Protein AF-A0A820XMK8-F1 (afdb_monomer_lite)

Radius of gyration: 24.65 Å; chains: 1; bounding box: 50×54×70 Å

Organism: NCBI:txid392032

Structure (mmCIF, N/CA/C/O backbone):
data_AF-A0A820XMK8-F1
#
_entry.id   AF-A0A820XMK8-F1
#
loop_
_atom_site.group_PDB
_atom_site.id
_atom_site.type_symbol
_atom_site.label_atom_id
_atom_site.label_alt_id
_atom_site.label_comp_id
_atom_site.label_asym_id
_atom_site.label_entity_id
_atom_site.label_seq_id
_atom_site.pdbx_PDB_ins_code
_atom_site.Cartn_x
_atom_site.Cartn_y
_atom_site.Cartn_z
_atom_site.occupancy
_atom_site.B_iso_or_equiv
_atom_site.auth_seq_id
_atom_site.auth_comp_id
_atom_site.auth_asym_id
_atom_site.auth_atom_id
_atom_site.pdbx_PDB_model_num
ATOM 1 N N . MET A 1 1 ? -7.851 -35.995 -7.551 1.00 32.19 1 MET A N 1
ATOM 2 C CA . MET A 1 1 ? -8.983 -35.056 -7.653 1.00 32.19 1 MET A CA 1
ATOM 3 C C . MET A 1 1 ? -8.743 -34.258 -8.910 1.00 32.19 1 MET A C 1
ATOM 5 O O . MET A 1 1 ? -7.851 -33.418 -8.913 1.00 32.19 1 MET A O 1
ATOM 9 N N . ASP A 1 2 ? -9.439 -34.629 -9.980 1.00 29.19 2 ASP A N 1
ATOM 10 C CA . ASP A 1 2 ? -9.443 -33.885 -11.235 1.00 29.19 2 ASP A CA 1
ATOM 11 C C . ASP A 1 2 ? -10.157 -32.553 -11.017 1.00 29.19 2 ASP A C 1
ATOM 13 O O . ASP A 1 2 ? -11.330 -32.524 -10.652 1.00 29.19 2 ASP A O 1
ATOM 17 N N . PHE A 1 3 ? -9.435 -31.456 -11.223 1.00 31.64 3 PHE A N 1
ATOM 18 C CA . PHE A 1 3 ? -10.006 -30.123 -11.370 1.00 31.64 3 PHE A CA 1
ATOM 19 C C . PHE A 1 3 ? -9.937 -29.757 -12.853 1.00 31.64 3 PHE A C 1
ATOM 21 O O . PHE A 1 3 ? -9.027 -29.058 -13.285 1.00 31.64 3 PHE A O 1
ATOM 28 N N . SER A 1 4 ? -10.874 -30.285 -13.638 1.00 43.16 4 SER A N 1
ATOM 29 C CA . SER A 1 4 ? -11.136 -29.853 -15.013 1.00 43.16 4 SER A CA 1
ATOM 30 C C . SER A 1 4 ? -12.603 -29.451 -15.136 1.00 43.16 4 SER A C 1
ATOM 32 O O . SER A 1 4 ? -13.413 -30.153 -15.721 1.00 43.16 4 SER A O 1
ATOM 34 N N . ASN A 1 5 ? -12.938 -28.300 -14.556 1.00 36.00 5 ASN A N 1
ATOM 35 C CA . ASN A 1 5 ? -14.073 -27.514 -15.027 1.00 36.00 5 ASN A CA 1
ATOM 36 C C . ASN A 1 5 ? -13.488 -26.251 -15.666 1.00 36.00 5 ASN A C 1
ATOM 38 O O . ASN A 1 5 ? -13.385 -25.203 -15.030 1.00 36.00 5 ASN A O 1
ATOM 42 N N . ASP A 1 6 ? -13.015 -26.403 -16.904 1.00 41.50 6 ASP A N 1
ATOM 43 C CA . ASP A 1 6 ? -12.838 -25.285 -17.826 1.00 41.50 6 ASP A CA 1
ATOM 44 C C . ASP A 1 6 ? -14.250 -24.827 -18.225 1.00 41.50 6 ASP A C 1
ATOM 46 O O . ASP A 1 6 ? -14.864 -25.395 -19.124 1.00 41.50 6 ASP A O 1
ATOM 50 N N . ASP A 1 7 ? -14.796 -23.843 -17.508 1.00 43.28 7 ASP A N 1
ATOM 51 C CA . ASP A 1 7 ? -15.990 -23.126 -17.963 1.00 43.28 7 ASP A CA 1
ATOM 52 C C . ASP A 1 7 ? -15.624 -22.392 -19.261 1.00 43.28 7 ASP A C 1
ATOM 54 O O . ASP A 1 7 ? -14.876 -21.407 -19.255 1.00 43.28 7 ASP A O 1
ATOM 58 N N . GLU A 1 8 ? -16.112 -22.919 -20.378 1.00 49.00 8 GLU A N 1
ATOM 59 C CA . GLU A 1 8 ? -15.944 -22.363 -21.713 1.00 49.00 8 GLU A CA 1
ATOM 60 C C . GLU A 1 8 ? -16.669 -21.008 -21.794 1.00 49.00 8 GLU A C 1
ATOM 62 O O . GLU A 1 8 ? -17.819 -20.868 -21.379 1.00 49.00 8 GLU A O 1
ATOM 67 N N . PHE A 1 9 ? -15.973 -19.977 -22.272 1.00 49.50 9 PHE A N 1
ATOM 68 C CA . PHE A 1 9 ? -16.521 -18.629 -22.410 1.00 49.50 9 PHE A CA 1
ATOM 69 C C . PHE A 1 9 ? -17.597 -18.608 -23.503 1.00 49.50 9 PHE A C 1
ATOM 71 O O . PHE A 1 9 ? -17.269 -18.686 -24.690 1.00 49.50 9 PHE A O 1
ATOM 78 N N . ASP A 1 10 ? -18.872 -18.496 -23.118 1.00 57.72 10 ASP A N 1
ATOM 79 C CA . ASP A 1 10 ? -19.967 -18.416 -24.082 1.00 57.72 10 ASP A CA 1
ATOM 80 C C . ASP A 1 10 ? -20.146 -16.975 -24.587 1.00 57.72 10 ASP A C 1
ATOM 82 O O . ASP A 1 10 ? -20.756 -16.112 -23.953 1.00 57.72 10 ASP A O 1
ATOM 86 N N . LEU A 1 11 ? -19.634 -16.723 -25.795 1.00 53.12 11 LEU A N 1
ATOM 87 C CA . LEU A 1 11 ? -19.830 -15.483 -26.555 1.00 53.12 11 LEU A CA 1
ATOM 88 C C . LEU A 1 11 ? -21.316 -15.135 -26.767 1.00 53.12 11 LEU A C 1
ATOM 90 O O . LEU A 1 11 ? -21.632 -14.029 -27.223 1.00 53.12 11 LEU A O 1
ATOM 94 N N . ASN A 1 12 ? -22.248 -16.049 -26.477 1.00 57.16 12 ASN A N 1
ATOM 95 C CA . ASN A 1 12 ? -23.677 -15.809 -26.596 1.00 57.16 12 ASN A CA 1
ATOM 96 C C . ASN A 1 12 ? -24.233 -14.814 -25.570 1.00 57.16 12 ASN A C 1
ATOM 98 O O . ASN A 1 12 ? -25.161 -14.089 -25.939 1.00 57.16 12 ASN A O 1
ATOM 102 N N . ASP A 1 13 ? -23.605 -14.668 -24.401 1.00 55.56 13 ASP A N 1
ATOM 103 C CA . ASP A 1 13 ? -24.114 -13.850 -23.286 1.00 55.56 13 ASP A CA 1
ATOM 104 C C . ASP A 1 13 ? -23.853 -12.338 -23.415 1.00 55.56 13 ASP A C 1
ATOM 106 O O . ASP A 1 13 ? -24.415 -11.524 -22.680 1.00 55.56 13 ASP A O 1
ATOM 110 N N . LEU A 1 14 ? -23.030 -11.922 -24.378 1.00 58.06 14 LEU A N 1
ATOM 111 C CA . LEU A 1 14 ? -22.737 -10.508 -24.625 1.00 58.06 14 LEU A CA 1
ATOM 112 C C . LEU A 1 14 ? -23.866 -9.824 -25.415 1.00 58.06 14 LEU A C 1
ATOM 114 O O . LEU A 1 14 ? -24.516 -10.438 -26.263 1.00 58.06 14 LEU A O 1
ATOM 118 N N . ASN A 1 15 ? -24.086 -8.520 -25.216 1.00 70.62 15 ASN A N 1
ATOM 119 C CA . ASN A 1 15 ? -25.004 -7.788 -26.094 1.00 70.62 15 ASN A CA 1
ATOM 120 C C . ASN A 1 15 ? -24.393 -7.647 -27.506 1.00 70.62 15 ASN A C 1
ATOM 122 O O . ASN A 1 15 ? -23.175 -7.626 -27.681 1.00 70.62 15 ASN A O 1
ATOM 126 N N . PHE A 1 16 ? -25.241 -7.526 -28.530 1.00 54.66 16 PHE A N 1
ATOM 127 C CA . PHE A 1 16 ? -24.821 -7.488 -29.938 1.00 54.66 16 PHE A CA 1
ATOM 128 C C . PHE A 1 16 ? -23.770 -6.404 -30.255 1.00 54.66 16 PHE A C 1
ATOM 130 O O . PHE A 1 16 ? -22.867 -6.623 -31.062 1.00 54.66 16 PHE A O 1
ATOM 137 N N . LYS A 1 17 ? -23.865 -5.241 -29.603 1.00 54.78 17 LYS A N 1
ATOM 138 C CA . LYS A 1 17 ? -22.955 -4.109 -29.809 1.00 54.78 17 LYS A CA 1
ATOM 139 C C . LYS A 1 17 ? -21.566 -4.389 -29.232 1.00 54.78 17 LYS A C 1
ATOM 141 O O . LYS A 1 17 ? -20.573 -3.995 -29.838 1.00 54.78 17 LYS A O 1
ATOM 146 N N . ASP A 1 18 ? -21.497 -5.090 -28.107 1.00 60.22 18 ASP A N 1
ATOM 147 C CA . ASP A 1 18 ? -20.235 -5.484 -27.481 1.00 60.22 18 ASP A CA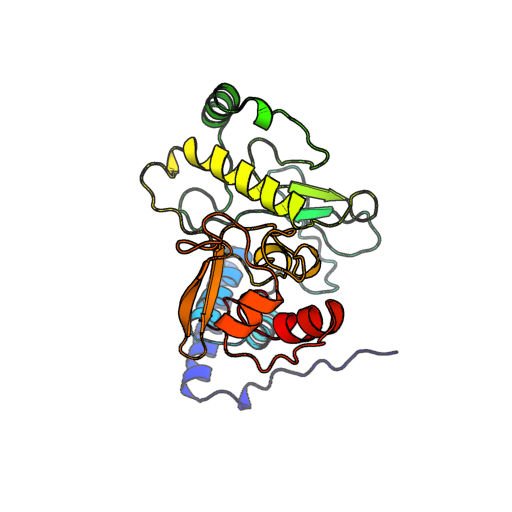 1
ATOM 148 C C . ASP A 1 18 ? -19.589 -6.658 -28.225 1.00 60.22 18 ASP A C 1
ATOM 150 O O . ASP A 1 18 ? -18.374 -6.663 -28.396 1.00 60.22 18 ASP A O 1
ATOM 154 N N . LYS A 1 19 ? -20.385 -7.575 -28.801 1.00 58.22 19 LYS A N 1
ATOM 155 C CA . LYS A 1 19 ? -19.872 -8.624 -29.704 1.00 58.22 19 LYS A CA 1
ATOM 156 C C . LYS A 1 19 ? -19.183 -8.052 -30.940 1.00 58.22 19 LYS A C 1
ATOM 158 O O . LYS A 1 19 ? -18.099 -8.514 -31.278 1.00 58.22 19 LYS A O 1
ATOM 163 N N . MET A 1 20 ? -19.775 -7.045 -31.594 1.00 54.66 20 MET A N 1
ATOM 164 C CA . MET A 1 20 ? -19.134 -6.402 -32.751 1.00 54.66 20 MET A CA 1
ATOM 165 C C . MET A 1 20 ? -17.812 -5.737 -32.366 1.00 54.66 20 MET A C 1
ATOM 167 O O . MET A 1 20 ? -16.811 -5.959 -33.029 1.00 54.66 20 MET A O 1
ATOM 171 N N . LYS A 1 21 ? -17.772 -5.007 -31.245 1.00 65.31 21 LYS A N 1
ATOM 172 C CA . LYS A 1 21 ? -16.535 -4.366 -30.775 1.00 65.31 21 LYS A CA 1
ATOM 173 C C . LYS A 1 21 ? -15.450 -5.369 -30.390 1.00 65.31 21 LYS A C 1
ATOM 175 O O . LYS A 1 21 ? -14.282 -5.133 -30.669 1.00 65.31 21 LYS A O 1
ATOM 180 N N . ILE A 1 22 ? -15.820 -6.472 -29.742 1.00 62.84 22 ILE A N 1
ATOM 181 C CA . ILE A 1 22 ? -14.886 -7.539 -29.362 1.00 62.84 22 ILE A CA 1
ATOM 182 C C . ILE A 1 22 ? -14.349 -8.250 -30.611 1.00 62.84 22 ILE A C 1
ATOM 184 O O . ILE A 1 22 ? -13.158 -8.547 -30.661 1.00 62.84 22 ILE A O 1
ATOM 188 N N . SER A 1 23 ? -15.188 -8.452 -31.634 1.00 66.62 23 SER A N 1
ATOM 189 C CA . SER A 1 23 ? -14.759 -8.957 -32.945 1.00 66.62 23 SER A CA 1
ATOM 190 C C . SER A 1 23 ? -13.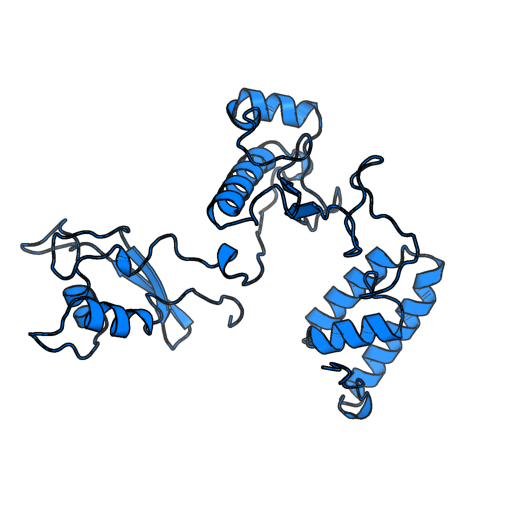788 -7.995 -33.629 1.00 66.62 23 SER A C 1
ATOM 192 O O . SER A 1 23 ? -12.722 -8.420 -34.051 1.00 66.62 23 SER A O 1
ATOM 194 N N . ASP A 1 24 ? -14.096 -6.696 -33.662 1.00 70.62 24 ASP A N 1
ATOM 195 C CA . ASP A 1 24 ? -13.213 -5.687 -34.257 1.00 70.62 24 ASP A CA 1
ATOM 196 C C . ASP A 1 24 ? -11.859 -5.630 -33.522 1.00 70.62 24 ASP A C 1
ATOM 198 O O . ASP A 1 24 ? -10.805 -5.534 -34.147 1.00 70.62 24 ASP A O 1
ATOM 202 N N . ILE A 1 25 ? -11.864 -5.741 -32.187 1.00 67.19 25 ILE A N 1
ATOM 203 C CA . ILE A 1 25 ? -10.646 -5.813 -31.365 1.00 67.19 25 ILE A CA 1
ATOM 204 C C . ILE A 1 25 ? -9.851 -7.094 -31.664 1.00 67.19 25 ILE A C 1
ATOM 206 O O . ILE A 1 25 ? -8.624 -7.032 -31.738 1.00 67.19 25 ILE A O 1
ATOM 210 N N . ALA A 1 26 ? -10.516 -8.236 -31.853 1.00 66.75 26 ALA A N 1
ATOM 211 C CA . ALA A 1 26 ? -9.880 -9.499 -32.228 1.00 66.75 26 ALA A CA 1
ATOM 212 C C . ALA A 1 26 ? -9.261 -9.450 -33.634 1.00 66.75 26 ALA A C 1
ATOM 214 O O . ALA A 1 26 ? -8.131 -9.898 -33.830 1.00 66.75 26 ALA A O 1
ATOM 215 N N . ASP A 1 27 ? -9.953 -8.845 -34.596 1.00 69.81 27 ASP A N 1
ATOM 216 C CA . ASP A 1 27 ? -9.456 -8.686 -35.962 1.00 69.81 27 ASP A CA 1
ATOM 217 C C . ASP A 1 27 ? -8.260 -7.725 -36.004 1.00 69.81 27 ASP A C 1
ATOM 219 O O . ASP A 1 27 ? -7.237 -8.015 -36.630 1.00 69.81 27 ASP A O 1
ATOM 223 N N . ILE A 1 28 ? -8.334 -6.609 -35.268 1.00 66.50 28 ILE A N 1
ATOM 224 C CA . ILE A 1 28 ? -7.209 -5.680 -35.085 1.00 66.50 28 ILE A CA 1
ATOM 225 C C . ILE A 1 28 ? -6.042 -6.388 -34.394 1.00 66.50 28 ILE A C 1
ATOM 227 O O . ILE A 1 28 ? -4.887 -6.164 -34.766 1.00 66.50 28 ILE A O 1
ATOM 231 N N . TYR A 1 29 ? -6.318 -7.249 -33.413 1.00 69.19 29 TYR A N 1
ATOM 232 C CA . TYR A 1 29 ? -5.300 -8.037 -32.732 1.00 69.19 29 TYR A CA 1
ATOM 233 C C . TYR A 1 29 ? -4.555 -8.950 -33.704 1.00 69.19 29 TYR A C 1
ATOM 235 O O . TYR A 1 29 ? -3.333 -8.858 -33.812 1.00 69.19 29 TYR A O 1
ATOM 243 N N . GLU A 1 30 ? -5.271 -9.802 -34.437 1.00 70.75 30 GLU A N 1
ATOM 244 C CA . GLU A 1 30 ? -4.664 -10.749 -35.375 1.00 70.75 30 GLU A CA 1
ATOM 245 C C . GLU A 1 30 ? -3.923 -10.031 -36.509 1.00 70.75 30 GLU A C 1
ATOM 247 O O . GLU A 1 30 ? -2.816 -10.429 -36.878 1.00 70.75 30 GLU A O 1
ATOM 252 N N . LEU A 1 31 ? -4.455 -8.903 -36.989 1.00 71.50 31 LEU A N 1
ATOM 253 C CA . LEU A 1 31 ? -3.779 -8.071 -37.982 1.00 71.50 31 LEU A CA 1
ATOM 254 C C . LEU A 1 31 ? -2.475 -7.470 -37.435 1.00 71.50 31 LEU A C 1
ATOM 256 O O . LEU A 1 31 ? -1.445 -7.508 -38.107 1.00 71.50 31 LEU A O 1
ATOM 260 N N . CYS A 1 32 ? -2.485 -6.947 -36.206 1.00 65.31 32 CYS A N 1
ATOM 261 C CA . CYS A 1 32 ? -1.309 -6.333 -35.586 1.00 65.31 32 CYS A CA 1
ATOM 262 C C . CYS A 1 32 ? -0.283 -7.361 -35.088 1.00 65.31 32 CYS A C 1
ATOM 264 O O . CYS A 1 32 ? 0.897 -7.033 -34.967 1.00 65.31 32 CYS A O 1
ATOM 266 N N . LYS A 1 33 ? -0.685 -8.606 -34.819 1.00 69.44 33 LYS A N 1
ATOM 267 C CA . LYS A 1 33 ? 0.171 -9.672 -34.266 1.00 69.44 33 LYS A CA 1
ATOM 268 C C . LYS A 1 33 ? 1.390 -9.994 -35.135 1.00 69.44 33 LYS A C 1
ATOM 270 O O . LYS A 1 33 ? 2.416 -10.409 -34.600 1.00 69.44 33 LYS A O 1
ATOM 275 N N . GLY A 1 34 ? 1.293 -9.779 -36.451 1.00 68.25 34 GLY A N 1
ATOM 276 C CA . GLY A 1 34 ? 2.398 -9.951 -37.402 1.00 68.25 34 GLY A CA 1
ATOM 277 C C . GLY A 1 34 ? 3.390 -8.780 -37.472 1.00 68.25 34 GLY A C 1
ATOM 278 O O . GLY A 1 34 ? 4.505 -8.963 -37.957 1.00 68.25 34 GLY A O 1
ATOM 279 N N . TYR A 1 35 ? 3.013 -7.596 -36.980 1.00 66.88 35 TYR A N 1
ATOM 280 C CA . TYR A 1 35 ? 3.797 -6.355 -37.108 1.00 66.88 35 TYR A CA 1
ATOM 281 C C . TYR A 1 35 ? 4.222 -5.758 -35.761 1.00 66.88 35 TYR A C 1
ATOM 283 O O . TYR A 1 35 ? 5.176 -4.984 -35.689 1.00 66.88 35 TYR A O 1
ATOM 291 N N . CYS A 1 36 ? 3.526 -6.113 -34.685 1.00 59.22 36 CYS A N 1
ATOM 292 C CA . CYS A 1 36 ? 3.744 -5.602 -33.343 1.00 59.22 36 CYS A CA 1
ATOM 293 C C . CYS A 1 36 ? 4.168 -6.731 -32.407 1.00 59.22 36 CYS A C 1
ATOM 295 O O . CYS A 1 36 ? 3.785 -7.889 -32.566 1.00 59.22 36 CYS A O 1
ATOM 297 N N . ASN A 1 37 ? 4.934 -6.391 -31.369 1.00 66.19 37 ASN A N 1
ATOM 298 C CA . ASN A 1 37 ? 5.230 -7.356 -30.320 1.00 66.19 37 ASN A CA 1
ATOM 299 C C . ASN A 1 37 ? 3.919 -7.755 -29.628 1.00 66.19 37 ASN A C 1
ATOM 301 O O . ASN A 1 37 ? 3.253 -6.931 -28.994 1.00 66.19 37 ASN A O 1
ATOM 305 N N . THR A 1 38 ? 3.591 -9.041 -29.730 1.00 59.56 38 THR A N 1
ATOM 306 C CA . THR A 1 38 ? 2.369 -9.666 -29.218 1.00 59.56 38 THR A CA 1
ATOM 307 C C . THR A 1 38 ? 2.116 -9.331 -27.747 1.00 59.56 38 THR A C 1
ATOM 309 O O . THR A 1 38 ? 0.971 -9.228 -27.325 1.00 59.56 38 THR A O 1
ATOM 312 N N . ARG A 1 39 ? 3.171 -9.079 -26.963 1.00 53.12 39 ARG A N 1
ATOM 313 C CA . ARG A 1 39 ? 3.091 -8.686 -25.553 1.00 53.12 39 ARG A CA 1
ATOM 314 C C . ARG A 1 39 ? 2.533 -7.276 -25.348 1.00 53.12 39 ARG A C 1
ATOM 316 O O . ARG A 1 39 ? 1.637 -7.114 -24.528 1.00 53.12 39 ARG A O 1
ATOM 323 N N . TYR A 1 40 ? 3.023 -6.274 -26.083 1.00 57.34 40 TYR A N 1
ATOM 324 C CA . TYR A 1 40 ? 2.483 -4.907 -25.994 1.00 57.34 40 TYR A CA 1
ATOM 325 C C . TYR A 1 40 ? 1.039 -4.863 -26.471 1.00 57.34 40 TYR A C 1
ATOM 327 O O . TYR A 1 40 ? 0.202 -4.215 -25.854 1.00 57.34 40 TYR A O 1
ATOM 335 N N . LEU A 1 41 ? 0.747 -5.626 -27.520 1.00 63.72 41 LEU A N 1
ATOM 336 C CA . LEU A 1 41 ? -0.590 -5.722 -28.074 1.00 63.72 41 LEU A CA 1
ATOM 337 C C . LEU A 1 41 ? -1.572 -6.375 -27.085 1.00 63.72 41 LEU A C 1
ATOM 339 O O . LEU A 1 41 ? -2.696 -5.913 -26.937 1.00 63.72 41 LEU A O 1
ATOM 343 N N . SER A 1 42 ? -1.126 -7.384 -26.335 1.00 63.84 42 SER A N 1
ATOM 344 C CA . SER A 1 42 ? -1.962 -8.064 -25.337 1.00 63.84 42 SER A CA 1
ATOM 345 C C . SER A 1 42 ? -2.207 -7.216 -24.087 1.00 63.84 42 SER A C 1
ATOM 347 O O . SER A 1 42 ? -3.303 -7.249 -23.537 1.00 63.84 42 SER A O 1
ATOM 349 N N . VAL A 1 43 ? -1.227 -6.407 -23.664 1.00 60.41 43 VAL A N 1
ATOM 350 C CA . VAL A 1 43 ? -1.417 -5.415 -22.588 1.00 60.41 43 VAL A CA 1
ATOM 351 C C . VAL A 1 43 ? -2.357 -4.300 -23.039 1.00 60.41 43 VAL A C 1
ATOM 353 O O . VAL A 1 43 ? -3.245 -3.919 -22.285 1.00 60.41 43 VAL A O 1
ATOM 356 N N . LEU A 1 44 ? -2.204 -3.804 -24.270 1.00 62.84 44 LEU A N 1
ATOM 357 C CA . LEU A 1 44 ? -3.088 -2.782 -24.825 1.00 62.84 44 LEU A CA 1
ATOM 358 C C . LEU A 1 44 ? -4.538 -3.281 -24.863 1.00 62.84 44 LEU A C 1
ATOM 360 O O . LEU A 1 44 ? -5.426 -2.594 -24.378 1.00 62.84 44 LEU A O 1
ATOM 364 N N . ILE A 1 45 ? -4.761 -4.507 -25.340 1.00 69.12 45 ILE A N 1
ATOM 365 C CA . ILE A 1 45 ? -6.090 -5.128 -25.362 1.00 69.12 45 ILE A CA 1
ATOM 366 C C . ILE A 1 45 ? -6.635 -5.372 -23.966 1.00 69.12 45 ILE A C 1
ATOM 368 O O . ILE A 1 45 ? -7.810 -5.112 -23.734 1.00 69.12 45 ILE A O 1
ATOM 372 N N . TYR A 1 46 ? -5.803 -5.828 -23.030 1.00 66.75 46 TYR A N 1
ATOM 373 C CA . TYR A 1 46 ? -6.213 -5.949 -21.637 1.00 66.75 46 TYR A CA 1
ATOM 374 C C . TYR A 1 46 ? -6.717 -4.600 -21.108 1.00 66.75 46 TYR A C 1
ATOM 376 O O . TYR A 1 46 ? -7.831 -4.520 -20.603 1.00 66.75 46 TYR A O 1
ATOM 384 N N . LEU A 1 47 ? -5.949 -3.522 -21.292 1.00 56.94 47 LEU A N 1
ATOM 385 C CA . LEU A 1 47 ? -6.339 -2.178 -20.859 1.00 56.94 47 LEU A CA 1
ATOM 386 C C . LEU A 1 47 ? -7.619 -1.694 -21.557 1.00 56.94 47 LEU A C 1
ATOM 388 O O . LEU A 1 47 ? -8.501 -1.162 -20.892 1.00 56.94 47 LEU A O 1
ATOM 392 N N . THR A 1 48 ? -7.764 -1.933 -22.863 1.00 68.19 48 THR A N 1
ATOM 393 C CA . THR A 1 48 ? -8.971 -1.584 -23.626 1.00 68.19 48 THR A CA 1
ATOM 394 C C . THR A 1 48 ? -10.202 -2.348 -23.137 1.00 68.19 48 THR A C 1
ATOM 396 O O . THR A 1 48 ? -11.253 -1.752 -22.935 1.00 68.19 48 THR A O 1
ATOM 399 N N . LEU A 1 49 ? -10.098 -3.655 -22.898 1.00 68.06 49 LEU A N 1
ATOM 400 C CA . LEU A 1 49 ? -11.218 -4.459 -22.397 1.00 68.06 49 LEU A CA 1
ATOM 401 C C . LEU A 1 49 ? -11.599 -4.059 -20.964 1.00 68.06 49 LEU A C 1
ATOM 403 O O . LEU A 1 49 ? -12.783 -4.007 -20.629 1.00 68.06 49 LEU A O 1
ATOM 407 N N . ARG A 1 50 ? -10.616 -3.685 -20.137 1.00 73.69 50 ARG A N 1
ATOM 408 C CA . ARG A 1 50 ? -10.860 -3.129 -18.800 1.00 73.69 50 ARG A CA 1
ATOM 409 C C . ARG A 1 50 ? -11.554 -1.764 -18.842 1.00 73.69 50 ARG A C 1
ATOM 411 O O . ARG A 1 50 ? -12.441 -1.549 -18.022 1.00 73.69 50 ARG A O 1
ATOM 418 N N . ASP A 1 51 ? -11.220 -0.900 -19.802 1.00 66.00 51 ASP A N 1
ATOM 419 C CA . ASP A 1 51 ? -11.909 0.383 -20.045 1.00 66.00 51 ASP A CA 1
ATOM 420 C C . ASP A 1 51 ? -13.391 0.185 -20.425 1.00 66.00 51 ASP A C 1
ATOM 422 O O . ASP A 1 51 ? -14.265 0.949 -20.022 1.00 66.00 51 ASP A O 1
ATOM 426 N N . PHE A 1 52 ? -13.711 -0.926 -21.097 1.00 70.12 52 PHE A N 1
ATOM 427 C CA . PHE A 1 52 ? -15.090 -1.340 -21.379 1.00 70.12 52 PHE A CA 1
ATOM 428 C C . PHE A 1 52 ? -15.775 -2.106 -20.232 1.00 70.12 52 PHE A C 1
ATOM 430 O O . PHE A 1 52 ? -16.835 -2.694 -20.445 1.00 70.12 52 PHE A O 1
ATOM 437 N N . ASN A 1 53 ? -15.215 -2.103 -19.016 1.00 69.31 53 ASN A N 1
ATOM 438 C CA . ASN A 1 53 ? -15.727 -2.842 -17.853 1.00 69.31 53 ASN A CA 1
ATOM 439 C C . ASN A 1 53 ? -15.861 -4.364 -18.062 1.00 69.31 53 ASN A C 1
ATOM 441 O O . ASN A 1 53 ? -16.601 -5.029 -17.334 1.00 69.31 53 ASN A O 1
ATOM 445 N N . VAL A 1 54 ? -15.119 -4.947 -19.008 1.00 67.31 54 VAL A N 1
ATOM 446 C CA . VAL A 1 54 ? -15.063 -6.405 -19.178 1.00 67.31 54 VAL A CA 1
ATOM 447 C C . VAL A 1 54 ? -14.361 -7.009 -17.965 1.00 67.31 54 VAL A C 1
ATOM 449 O O . VAL A 1 54 ? -13.327 -6.507 -17.505 1.00 67.31 54 VAL A O 1
ATOM 452 N N . SER A 1 55 ? -14.924 -8.080 -17.399 1.00 63.81 55 SER A N 1
ATOM 453 C CA . SER A 1 55 ? -14.364 -8.703 -16.199 1.00 63.81 55 SER A CA 1
ATOM 454 C C . SER A 1 55 ? -12.946 -9.229 -16.466 1.00 63.81 55 SER A C 1
ATOM 456 O O . SER A 1 55 ? -12.588 -9.558 -17.600 1.00 63.81 55 SER A O 1
ATOM 458 N N . CYS A 1 56 ? -12.108 -9.317 -15.427 1.00 55.41 56 CYS A N 1
ATOM 459 C CA . CYS A 1 56 ? -10.756 -9.863 -15.586 1.00 55.41 56 CYS A CA 1
ATOM 460 C C . CYS A 1 56 ? -10.788 -11.306 -16.110 1.00 55.41 56 CYS A C 1
ATOM 462 O O . CYS A 1 56 ? -9.936 -11.675 -16.909 1.00 55.41 56 CYS A O 1
ATOM 464 N N . ARG A 1 57 ? -11.790 -12.096 -15.695 1.00 59.00 57 ARG A N 1
ATOM 465 C CA . ARG A 1 57 ? -11.990 -13.482 -16.139 1.00 59.00 57 ARG A CA 1
ATOM 466 C C . ARG A 1 57 ? -12.288 -13.553 -17.639 1.00 59.00 57 ARG A C 1
ATOM 468 O O . ARG A 1 57 ? -11.678 -14.351 -18.339 1.00 59.00 57 ARG A O 1
ATOM 475 N N . ASP A 1 58 ? -13.176 -12.694 -18.127 1.00 62.25 58 ASP A N 1
ATOM 476 C CA . ASP A 1 58 ? -13.578 -12.677 -19.540 1.00 62.25 58 ASP A CA 1
ATOM 477 C C . ASP A 1 58 ? -12.471 -12.109 -20.433 1.00 62.25 58 ASP A C 1
ATOM 479 O O . ASP A 1 58 ? -12.234 -12.589 -21.538 1.00 62.25 58 ASP A O 1
ATOM 483 N N . THR A 1 59 ? -11.730 -11.127 -19.915 1.00 62.81 59 THR A N 1
ATOM 484 C CA . THR A 1 59 ? -10.535 -10.582 -20.570 1.00 62.81 59 THR A CA 1
ATOM 485 C C . THR A 1 59 ? -9.450 -11.655 -20.712 1.00 62.81 59 THR A C 1
ATOM 487 O O . THR A 1 59 ? -8.843 -11.786 -21.774 1.00 62.81 59 THR A O 1
ATOM 490 N N . ASP A 1 60 ? -9.227 -12.454 -19.663 1.00 56.44 60 ASP A N 1
ATOM 491 C CA . ASP A 1 60 ? -8.289 -13.581 -19.675 1.00 56.44 60 ASP A CA 1
ATOM 492 C C . ASP A 1 60 ? -8.726 -14.650 -20.689 1.00 56.44 60 ASP A C 1
ATOM 494 O O . ASP A 1 60 ? -7.935 -15.062 -21.539 1.00 56.44 60 ASP A O 1
ATOM 498 N N . ALA A 1 61 ? -10.010 -15.022 -20.693 1.00 60.94 61 ALA A N 1
ATOM 499 C CA . ALA A 1 61 ? -10.571 -15.962 -21.661 1.00 60.94 61 ALA A CA 1
ATOM 500 C C . ALA A 1 61 ? -10.425 -15.476 -23.117 1.00 60.94 61 ALA A C 1
ATOM 502 O O . ALA A 1 61 ? -10.015 -16.251 -23.985 1.00 60.94 61 ALA A O 1
ATOM 503 N N . PHE A 1 62 ? -10.681 -14.189 -23.380 1.00 67.19 62 PHE A N 1
ATOM 504 C CA . PHE A 1 62 ? -10.506 -13.567 -24.695 1.00 67.19 62 PHE A CA 1
ATOM 505 C C . PHE A 1 62 ? -9.047 -13.597 -25.164 1.00 67.19 62 PHE A C 1
ATOM 507 O O . PHE A 1 62 ? -8.744 -14.001 -26.288 1.00 67.19 62 PHE A O 1
ATOM 514 N N . LEU A 1 63 ? -8.112 -13.209 -24.296 1.00 62.84 63 LEU A N 1
ATOM 515 C CA . LEU A 1 63 ? -6.688 -13.258 -24.616 1.00 62.84 63 LEU A CA 1
ATOM 516 C C . LEU A 1 63 ? -6.210 -14.710 -24.807 1.00 62.84 63 LEU A C 1
ATOM 518 O O . LEU A 1 63 ? -5.325 -14.961 -25.624 1.00 62.84 63 LEU A O 1
ATOM 522 N N . LYS A 1 64 ? -6.794 -15.686 -24.099 1.00 60.88 64 LYS A N 1
ATOM 523 C CA . LYS A 1 64 ? -6.476 -17.118 -24.243 1.00 60.88 64 LYS A CA 1
ATOM 524 C C . LYS A 1 64 ? -6.903 -17.659 -25.607 1.00 60.88 64 LYS A C 1
ATOM 526 O O . LYS A 1 64 ? -6.136 -18.406 -26.226 1.00 60.88 64 LYS A O 1
ATOM 531 N N . SER A 1 65 ? -8.099 -17.292 -26.071 1.00 63.16 65 SER A N 1
ATOM 532 C CA . SER A 1 65 ? -8.659 -17.762 -27.344 1.00 63.16 65 SER A CA 1
ATOM 533 C C . SER A 1 65 ? -7.943 -17.178 -28.565 1.00 63.16 65 SER A C 1
ATOM 535 O O . SER A 1 65 ? -7.827 -17.868 -29.572 1.00 63.16 65 SER A O 1
ATOM 537 N N . HIS A 1 66 ? -7.362 -15.981 -28.443 1.00 61.56 66 HIS A N 1
ATOM 538 C CA . HIS A 1 66 ? -6.612 -15.315 -29.520 1.00 61.56 66 HIS A CA 1
ATOM 539 C C . HIS A 1 66 ? -5.085 -15.462 -29.393 1.00 61.56 66 HIS A C 1
ATOM 541 O O . HIS A 1 66 ? -4.316 -14.880 -30.153 1.00 61.56 66 HIS A O 1
ATOM 547 N N . ASP A 1 67 ? -4.606 -16.271 -28.443 1.00 60.38 67 ASP A N 1
ATOM 548 C CA . ASP A 1 67 ? -3.171 -16.476 -28.195 1.00 60.38 67 ASP A CA 1
ATOM 549 C C . ASP A 1 67 ? -2.414 -15.181 -27.813 1.00 60.38 67 ASP A C 1
ATOM 551 O O . ASP A 1 67 ? -1.221 -15.023 -28.075 1.00 60.38 67 ASP A O 1
ATOM 555 N N . GLY A 1 68 ? -3.131 -14.254 -27.169 1.00 53.53 68 GLY A N 1
ATOM 556 C CA . GLY A 1 68 ? -2.602 -13.043 -26.538 1.00 53.53 68 GLY A CA 1
ATOM 557 C C . GLY A 1 68 ? -2.261 -13.194 -25.065 1.00 53.53 68 GLY A C 1
ATOM 558 O O . GLY A 1 68 ? -1.524 -12.381 -24.505 1.00 53.53 68 GLY A O 1
ATOM 559 N N . LEU A 1 69 ? -2.674 -14.282 -24.419 1.00 49.72 69 LEU A N 1
ATOM 560 C CA . LEU A 1 69 ? -2.077 -14.634 -23.139 1.00 49.72 69 LEU A CA 1
ATOM 561 C C . LEU A 1 69 ? -0.629 -15.067 -23.344 1.00 49.72 69 LEU A C 1
ATOM 563 O O . LEU A 1 69 ? -0.323 -16.202 -23.696 1.00 49.72 69 LEU A O 1
ATOM 567 N N . THR A 1 70 ? 0.284 -14.150 -23.038 1.00 49.22 70 THR A N 1
ATOM 568 C CA . THR A 1 70 ? 1.723 -14.442 -22.966 1.00 49.22 70 THR A CA 1
ATOM 569 C C . THR A 1 70 ? 2.106 -15.347 -21.786 1.00 49.22 70 THR A C 1
ATOM 571 O O . THR A 1 70 ? 3.269 -15.734 -21.661 1.00 49.22 70 THR A O 1
ATOM 574 N N . PHE A 1 71 ? 1.132 -15.721 -20.950 1.00 40.56 71 PHE A N 1
ATOM 575 C CA . PHE A 1 71 ? 1.260 -16.714 -19.896 1.00 40.56 71 PHE A CA 1
ATOM 576 C C . PHE A 1 71 ? 0.115 -17.727 -19.998 1.00 40.56 71 PHE A C 1
ATOM 578 O O . PHE A 1 71 ? -1.026 -17.434 -19.654 1.00 40.56 71 PHE A O 1
ATOM 585 N N . ARG A 1 72 ? 0.423 -18.944 -20.452 1.00 39.16 72 ARG A N 1
ATOM 586 C CA . ARG A 1 72 ? -0.466 -20.103 -20.335 1.00 39.16 72 ARG A CA 1
ATOM 587 C C . ARG A 1 72 ? 0.093 -20.999 -19.233 1.00 39.16 72 ARG A C 1
ATOM 589 O O . ARG A 1 72 ? 1.239 -21.442 -19.312 1.00 39.16 72 ARG A O 1
ATOM 596 N N . SER A 1 73 ? -0.712 -21.276 -18.209 1.00 34.00 73 SER A N 1
ATOM 597 C CA . SER A 1 73 ? -0.416 -22.318 -17.221 1.00 34.00 73 SER A CA 1
ATOM 598 C C . SER A 1 73 ? -0.173 -23.647 -17.951 1.00 34.00 73 SER A C 1
ATOM 600 O O . SER A 1 73 ? -1.119 -24.260 -18.437 1.00 34.00 73 SER A O 1
ATOM 602 N N . GLY A 1 74 ? 1.092 -24.063 -18.055 1.00 37.47 74 GLY A N 1
ATOM 603 C CA . GLY A 1 74 ? 1.504 -25.316 -18.699 1.00 37.47 74 GLY A CA 1
ATOM 604 C C . GLY A 1 74 ? 2.164 -25.186 -20.076 1.00 37.47 74 GLY A C 1
ATOM 605 O O . GLY A 1 74 ? 2.585 -26.203 -20.621 1.00 37.47 74 GLY A O 1
ATOM 606 N N . ASP A 1 75 ? 2.315 -23.983 -20.639 1.00 35.28 75 ASP A N 1
ATOM 607 C CA . ASP A 1 75 ? 3.010 -23.826 -21.921 1.00 35.28 75 ASP A CA 1
ATOM 608 C C . ASP A 1 75 ? 4.531 -23.738 -21.713 1.00 35.28 75 ASP A C 1
ATOM 610 O O . ASP A 1 75 ? 5.075 -22.763 -21.196 1.00 35.28 75 ASP A O 1
ATOM 614 N N . VAL A 1 76 ? 5.228 -24.814 -22.087 1.00 36.81 76 VAL A N 1
ATOM 615 C CA . VAL A 1 76 ? 6.688 -24.988 -21.951 1.00 36.81 76 VAL A CA 1
ATOM 616 C C . VAL A 1 76 ? 7.437 -24.398 -23.160 1.00 36.81 76 VAL A C 1
ATOM 618 O O . VAL A 1 76 ? 8.625 -24.654 -23.377 1.00 36.81 76 VAL A O 1
ATOM 621 N N . ARG A 1 77 ? 6.777 -23.588 -23.996 1.00 34.84 77 ARG A N 1
ATOM 622 C CA . ARG A 1 77 ? 7.421 -22.954 -25.151 1.00 34.84 77 ARG A CA 1
ATOM 623 C C . ARG A 1 77 ? 8.283 -21.771 -24.718 1.00 34.84 77 ARG A C 1
ATOM 625 O O . ARG A 1 77 ? 7.813 -20.646 -24.668 1.00 34.84 77 ARG A O 1
ATOM 632 N N . GLN A 1 78 ? 9.550 -22.075 -24.422 1.00 36.19 78 GLN A N 1
ATOM 633 C CA . GLN A 1 78 ? 10.821 -21.315 -24.491 1.00 36.19 78 GLN A CA 1
ATOM 634 C C . GLN A 1 78 ? 10.863 -19.768 -24.652 1.00 36.19 78 GLN A C 1
ATOM 636 O O . GLN A 1 78 ? 11.910 -19.235 -25.019 1.00 36.19 78 GLN A O 1
ATOM 641 N N . ARG A 1 79 ? 9.829 -18.984 -24.350 1.00 37.47 79 ARG A N 1
ATOM 642 C CA . ARG A 1 79 ? 9.909 -17.517 -24.350 1.00 37.47 79 ARG A CA 1
ATOM 643 C C . ARG A 1 79 ? 10.294 -17.046 -22.954 1.00 37.47 79 ARG A C 1
ATOM 645 O O . ARG A 1 79 ? 9.455 -16.781 -22.102 1.00 37.47 79 ARG A O 1
ATOM 652 N N . ARG A 1 80 ? 11.608 -17.006 -22.720 1.00 38.50 80 ARG A N 1
ATOM 653 C CA . ARG A 1 80 ? 12.234 -16.435 -21.521 1.00 38.50 80 ARG A CA 1
ATOM 654 C C . ARG A 1 80 ? 12.062 -14.915 -21.539 1.00 38.50 80 ARG A C 1
ATOM 656 O O . ARG A 1 80 ? 12.374 -14.263 -22.530 1.00 38.50 80 ARG A O 1
ATOM 663 N N . TRP A 1 81 ? 11.568 -14.362 -20.446 1.00 36.47 81 TRP A N 1
ATOM 664 C CA . TRP A 1 81 ? 11.391 -12.924 -20.251 1.00 36.47 81 TRP A CA 1
ATOM 665 C C . TRP A 1 81 ? 12.640 -12.358 -19.597 1.00 36.47 81 TRP A C 1
ATOM 667 O O . TRP A 1 81 ? 12.857 -12.662 -18.441 1.00 36.47 81 TRP A O 1
ATOM 677 N N . PHE A 1 82 ? 13.458 -11.555 -20.260 1.00 39.62 82 PHE A N 1
ATOM 678 C CA . PHE A 1 82 ? 14.686 -11.075 -19.624 1.00 39.62 82 PHE A CA 1
ATOM 679 C C . PHE A 1 82 ? 14.506 -9.690 -18.979 1.00 39.62 82 PHE A C 1
ATOM 681 O O . PHE A 1 82 ? 13.898 -8.802 -19.577 1.00 39.62 82 PHE A O 1
ATOM 688 N N . ILE A 1 83 ? 15.022 -9.508 -17.757 1.00 38.72 83 ILE A N 1
ATOM 689 C CA . ILE A 1 83 ? 15.330 -8.183 -17.192 1.00 38.72 83 ILE A CA 1
ATOM 690 C C . ILE A 1 83 ? 16.734 -7.819 -17.684 1.00 38.72 83 ILE A C 1
ATOM 692 O O . ILE A 1 83 ? 17.711 -8.452 -17.278 1.00 38.72 83 ILE A O 1
ATOM 696 N N . GLY A 1 84 ? 16.831 -6.857 -18.608 1.00 45.09 84 GLY A N 1
ATOM 697 C CA . GLY A 1 84 ? 18.055 -6.653 -19.397 1.00 45.09 84 GLY A CA 1
ATOM 698 C C . GLY A 1 84 ? 18.415 -7.899 -20.221 1.00 45.09 84 GLY A C 1
ATOM 699 O O . GLY A 1 84 ? 17.528 -8.659 -20.590 1.00 45.09 84 GLY A O 1
ATOM 700 N N . ASP A 1 85 ? 19.705 -8.140 -20.471 1.00 41.53 85 ASP A N 1
ATOM 701 C CA . ASP A 1 85 ? 20.197 -9.351 -21.161 1.00 41.53 85 ASP A CA 1
ATOM 702 C C . ASP A 1 85 ? 20.368 -10.573 -20.229 1.00 41.53 85 ASP A C 1
ATOM 704 O O . ASP A 1 85 ? 20.844 -11.623 -20.664 1.00 41.53 85 ASP A O 1
ATOM 708 N N . SER A 1 86 ? 20.046 -10.470 -18.931 1.00 42.06 86 SER A N 1
ATOM 709 C CA . SER A 1 86 ? 20.688 -11.335 -17.926 1.00 42.06 86 SER A CA 1
ATOM 710 C C . SER A 1 86 ? 19.791 -12.188 -17.020 1.00 42.06 86 SER A C 1
ATOM 712 O O . SER A 1 86 ? 20.315 -13.160 -16.476 1.00 42.06 86 SER A O 1
ATOM 714 N N . ALA A 1 87 ? 18.479 -11.951 -16.863 1.00 38.19 87 ALA A N 1
ATOM 715 C CA . ALA A 1 87 ? 17.672 -12.779 -15.942 1.00 38.19 87 ALA A CA 1
ATOM 716 C C . ALA A 1 87 ? 16.252 -13.123 -16.444 1.00 38.19 87 ALA A C 1
ATOM 718 O O . ALA A 1 87 ? 15.453 -12.202 -16.617 1.00 38.19 87 ALA A O 1
ATOM 719 N N . PRO A 1 88 ? 15.904 -14.418 -16.643 1.00 37.97 88 PRO A N 1
ATOM 720 C CA . PRO A 1 88 ? 14.571 -14.844 -17.067 1.00 37.97 88 PRO A CA 1
ATOM 721 C C . PRO A 1 88 ? 13.505 -14.736 -15.948 1.00 37.97 88 PRO A C 1
ATOM 723 O O . PRO A 1 88 ? 13.700 -15.261 -14.855 1.00 37.97 88 PRO A O 1
ATOM 726 N N . PHE A 1 89 ? 12.350 -14.132 -16.241 1.00 36.47 89 PHE A N 1
ATOM 727 C CA . PHE A 1 89 ? 11.119 -14.145 -15.440 1.00 36.47 89 PHE A CA 1
ATOM 728 C C . PHE A 1 89 ? 10.504 -15.551 -15.477 1.00 36.47 89 PHE A C 1
ATOM 730 O O . PHE A 1 89 ? 10.525 -16.228 -16.510 1.00 36.47 89 PHE A O 1
ATOM 737 N N . PHE A 1 90 ? 9.999 -16.016 -14.339 1.00 40.69 90 PHE A N 1
ATOM 738 C CA . PHE A 1 90 ? 9.771 -17.437 -14.092 1.00 40.69 90 PHE A CA 1
ATOM 739 C C . PHE A 1 90 ? 8.572 -18.077 -14.793 1.00 40.69 90 PHE A C 1
ATOM 741 O O . PHE A 1 90 ? 7.499 -17.492 -14.897 1.00 40.69 90 PHE A O 1
ATOM 748 N N . SER A 1 91 ? 8.746 -19.368 -15.117 1.00 32.75 91 SER A N 1
ATOM 749 C CA . SER A 1 91 ? 7.681 -20.370 -15.236 1.00 32.75 91 SER A CA 1
ATOM 750 C C . SER A 1 91 ? 7.687 -21.287 -14.006 1.00 32.75 91 SER A C 1
ATOM 752 O O . SER A 1 91 ? 8.748 -21.788 -13.623 1.00 32.75 91 SER A O 1
ATOM 754 N N . LYS A 1 92 ? 6.514 -21.587 -13.434 1.00 35.19 92 LYS A N 1
ATOM 755 C CA . LYS A 1 92 ? 6.343 -22.704 -12.490 1.00 35.19 92 LYS A CA 1
ATOM 756 C C . LYS A 1 92 ? 6.585 -24.029 -13.220 1.00 35.19 92 LYS A C 1
ATOM 758 O O . LYS A 1 92 ? 5.702 -24.549 -13.891 1.00 35.19 92 LYS A O 1
ATOM 763 N N . GLY A 1 93 ? 7.775 -24.587 -13.047 1.00 31.28 93 GLY A N 1
ATOM 764 C CA . GLY A 1 93 ? 8.095 -25.961 -13.413 1.00 31.28 93 GLY A CA 1
ATOM 765 C C . GLY A 1 93 ? 9.349 -26.391 -12.673 1.00 31.28 93 GLY A C 1
ATOM 766 O O . GLY A 1 93 ? 10.406 -25.892 -13.018 1.00 31.28 93 GLY A O 1
ATOM 767 N N . HIS A 1 94 ? 9.199 -27.235 -11.640 1.00 34.06 94 HIS A N 1
ATOM 768 C CA . HIS A 1 94 ? 10.205 -28.028 -10.889 1.00 34.06 94 HIS A CA 1
ATOM 769 C C . HIS A 1 94 ? 11.617 -27.436 -10.636 1.00 34.06 94 HIS A C 1
ATOM 771 O O . HIS A 1 94 ? 12.528 -28.142 -10.213 1.00 34.06 94 HIS A O 1
ATOM 777 N N . GLY A 1 95 ? 11.802 -26.135 -10.829 1.00 39.94 95 GLY A N 1
ATOM 778 C CA . GLY A 1 95 ? 13.050 -25.403 -10.727 1.00 39.94 95 GLY A CA 1
ATOM 779 C C . GLY A 1 95 ? 12.850 -24.151 -9.884 1.00 39.94 95 GLY A C 1
ATOM 780 O O . GLY A 1 95 ? 11.792 -23.518 -9.926 1.00 39.94 95 GLY A O 1
ATOM 781 N N . ARG A 1 96 ? 13.887 -23.853 -9.094 1.00 46.56 96 ARG A N 1
ATOM 782 C CA . ARG A 1 96 ? 14.049 -22.716 -8.170 1.00 46.56 96 ARG A CA 1
ATOM 783 C C . ARG A 1 96 ? 13.324 -21.478 -8.679 1.00 46.56 96 ARG A C 1
ATOM 785 O O . ARG A 1 96 ? 13.869 -20.801 -9.530 1.00 46.56 96 ARG A O 1
ATOM 792 N N . SER A 1 97 ? 12.110 -21.219 -8.207 1.00 52.44 97 SER A N 1
ATOM 793 C CA . SER A 1 97 ? 11.293 -20.121 -8.721 1.00 52.44 97 SER A CA 1
ATOM 794 C C . SER A 1 97 ? 11.756 -18.786 -8.125 1.00 52.44 97 SER A C 1
ATOM 796 O O . SER A 1 97 ? 12.030 -18.739 -6.934 1.00 52.44 97 SER A O 1
ATOM 798 N N . VAL A 1 98 ? 11.868 -17.711 -8.907 1.00 53.88 98 VAL A N 1
ATOM 799 C CA . VAL A 1 98 ? 12.117 -16.346 -8.396 1.00 53.88 98 VAL A CA 1
ATOM 800 C C . VAL A 1 98 ? 10.838 -15.538 -8.524 1.00 53.88 98 VAL A C 1
ATOM 802 O O . VAL A 1 98 ? 10.196 -15.517 -9.574 1.00 53.88 98 VAL A O 1
ATOM 805 N N . MET A 1 99 ? 10.473 -14.887 -7.432 1.00 60.59 99 MET A N 1
ATOM 806 C CA . MET A 1 99 ? 9.458 -13.856 -7.364 1.00 60.59 99 MET A CA 1
ATOM 807 C C . MET A 1 99 ? 10.141 -12.500 -7.542 1.00 60.59 99 MET A C 1
ATOM 809 O O . MET A 1 99 ? 11.164 -12.240 -6.912 1.00 60.59 99 MET A O 1
ATOM 813 N N . ALA A 1 100 ? 9.583 -11.647 -8.395 1.00 64.25 100 ALA A N 1
ATOM 814 C CA . ALA A 1 100 ? 10.001 -10.258 -8.517 1.00 64.25 100 ALA A CA 1
ATOM 815 C C . ALA A 1 100 ? 8.814 -9.349 -8.189 1.00 64.25 100 ALA A C 1
ATOM 817 O O . ALA A 1 100 ? 7.694 -9.645 -8.609 1.00 64.25 100 ALA A O 1
ATOM 818 N N . LEU A 1 101 ? 9.061 -8.275 -7.444 1.00 66.31 101 LEU A N 1
ATOM 819 C CA . LEU A 1 101 ? 8.105 -7.192 -7.234 1.00 66.31 101 LEU A CA 1
ATOM 820 C C . LEU A 1 101 ? 8.679 -5.942 -7.887 1.00 66.31 101 LEU A C 1
ATOM 822 O O . LEU A 1 101 ? 9.851 -5.621 -7.687 1.00 66.31 101 LEU A O 1
ATOM 826 N N . ASP A 1 102 ? 7.874 -5.299 -8.725 1.00 74.62 102 ASP A N 1
ATOM 827 C CA . ASP A 1 102 ? 8.323 -4.205 -9.574 1.00 74.62 102 ASP A CA 1
ATOM 828 C C . ASP A 1 102 ? 7.240 -3.137 -9.734 1.00 74.62 102 ASP A C 1
ATOM 830 O O . ASP A 1 102 ? 6.052 -3.409 -9.550 1.00 74.62 102 ASP A O 1
ATOM 834 N N . PHE A 1 103 ? 7.661 -1.932 -10.118 1.00 71.75 103 PHE A N 1
ATOM 835 C CA . PHE A 1 103 ? 6.783 -0.788 -10.342 1.00 71.75 103 PHE A CA 1
ATOM 836 C C . PHE A 1 103 ? 6.686 -0.486 -11.833 1.00 71.75 103 PHE A C 1
ATOM 838 O O . PHE A 1 103 ? 7.642 -0.011 -12.453 1.00 71.75 103 PHE A O 1
ATOM 845 N N . LEU A 1 104 ? 5.511 -0.755 -12.403 1.00 70.62 104 LEU A N 1
ATOM 846 C CA . LEU A 1 104 ? 5.217 -0.414 -13.788 1.00 70.62 104 LEU A CA 1
ATOM 847 C C . LEU A 1 104 ? 4.885 1.071 -13.908 1.00 70.62 104 LEU A C 1
ATOM 849 O O . LEU A 1 104 ? 4.103 1.607 -13.125 1.00 70.62 104 LEU A O 1
ATOM 853 N N . VAL A 1 105 ? 5.454 1.719 -14.921 1.00 70.75 105 VAL A N 1
ATOM 854 C CA . VAL A 1 105 ? 5.245 3.141 -15.192 1.00 70.75 105 VAL A CA 1
ATOM 855 C C . VAL A 1 105 ? 4.629 3.328 -16.563 1.00 70.75 105 VAL A C 1
ATOM 857 O O . VAL A 1 105 ? 5.140 2.844 -17.571 1.00 70.75 105 VAL A O 1
ATOM 860 N N . GLN A 1 106 ? 3.554 4.105 -16.617 1.00 71.12 106 GLN A N 1
ATOM 861 C CA . GLN A 1 106 ? 3.005 4.599 -17.870 1.00 71.12 106 GLN A CA 1
ATOM 862 C C . GLN A 1 106 ? 3.727 5.896 -18.268 1.00 71.12 106 GLN A C 1
ATOM 864 O O . GLN A 1 106 ? 3.206 6.991 -18.088 1.00 71.12 106 GLN A O 1
ATOM 869 N N . HIS A 1 107 ? 4.955 5.776 -18.783 1.00 73.44 107 HIS A N 1
ATOM 870 C CA . HIS A 1 107 ? 5.739 6.911 -19.279 1.00 73.44 107 HIS A CA 1
ATOM 871 C C . HIS A 1 107 ? 6.436 6.560 -20.606 1.00 73.44 107 HIS A C 1
ATOM 873 O O . HIS A 1 107 ? 6.888 5.423 -20.762 1.00 73.44 107 HIS A O 1
ATOM 879 N N . PRO A 1 108 ? 6.572 7.504 -21.563 1.00 72.38 108 PRO A N 1
ATOM 880 C CA . PRO A 1 108 ? 7.165 7.222 -22.875 1.00 72.38 108 PRO A CA 1
ATOM 881 C C . PRO A 1 108 ? 8.613 6.716 -22.850 1.00 72.38 108 PRO A C 1
ATOM 883 O O . PRO A 1 108 ? 9.054 6.095 -23.812 1.00 72.38 108 PRO A O 1
ATOM 886 N N . SER A 1 109 ? 9.366 6.994 -21.783 1.00 71.75 109 SER A N 1
ATOM 887 C CA . SER A 1 109 ? 10.787 6.637 -21.705 1.00 71.75 109 SER A CA 1
ATOM 888 C C . SER A 1 109 ? 11.047 5.174 -21.348 1.00 71.75 109 SER A C 1
ATOM 890 O O . SER A 1 109 ? 11.962 4.560 -21.890 1.00 71.75 109 SER A O 1
ATOM 892 N N . SER A 1 110 ? 10.273 4.608 -20.421 1.00 72.31 110 SER A N 1
ATOM 893 C CA . SER A 1 110 ? 10.480 3.250 -19.922 1.00 72.31 110 SER A CA 1
ATOM 894 C C . SER A 1 110 ? 9.266 2.775 -19.123 1.00 72.31 110 SER A C 1
ATOM 896 O O . SER A 1 110 ? 8.744 3.547 -18.314 1.00 72.31 110 SER A O 1
ATOM 898 N N . PRO A 1 111 ? 8.868 1.494 -19.262 1.00 67.31 111 PRO A N 1
ATOM 899 C CA . PRO A 1 111 ? 7.833 0.891 -18.430 1.00 67.31 111 PRO A CA 1
ATOM 900 C C . PRO A 1 111 ? 8.307 0.550 -17.008 1.00 67.31 111 PRO A C 1
ATOM 902 O O . PRO A 1 111 ? 7.487 0.139 -16.195 1.00 67.31 111 PRO A O 1
ATOM 905 N N . PHE A 1 112 ? 9.601 0.701 -16.702 1.00 77.62 112 PHE A N 1
ATOM 906 C CA . PHE A 1 112 ? 10.195 0.398 -15.394 1.00 77.62 112 PHE A CA 1
ATOM 907 C C . PHE A 1 112 ? 10.986 1.586 -14.843 1.00 77.62 112 PHE A C 1
ATOM 909 O O . PHE A 1 112 ? 11.736 2.230 -15.594 1.00 77.62 112 PHE A O 1
ATOM 916 N N . VAL A 1 113 ? 10.896 1.818 -13.528 1.00 80.19 113 VAL A N 1
ATOM 917 C CA . VAL A 1 113 ? 11.712 2.826 -12.834 1.00 80.19 113 VAL A CA 1
ATOM 918 C C . VAL A 1 113 ? 13.120 2.300 -12.614 1.00 80.19 113 VAL A C 1
ATOM 920 O O . VAL A 1 113 ? 13.372 1.493 -11.725 1.00 80.19 113 VAL A O 1
ATOM 923 N N . HIS A 1 114 ? 14.058 2.822 -13.391 1.00 88.62 114 HIS A N 1
ATOM 924 C CA . HIS A 1 114 ? 15.481 2.612 -13.183 1.00 88.62 114 HIS A CA 1
ATOM 925 C C . HIS A 1 114 ? 16.215 3.938 -13.351 1.00 88.62 114 HIS A C 1
ATOM 927 O O . HIS A 1 114 ? 15.893 4.739 -14.239 1.00 88.62 114 HIS A O 1
ATOM 933 N N . LEU A 1 115 ? 17.202 4.166 -12.492 1.00 91.12 115 LEU A N 1
ATOM 934 C CA . LEU A 1 115 ? 18.120 5.285 -12.638 1.00 91.12 115 LEU A CA 1
ATOM 935 C C . LEU A 1 115 ? 19.251 4.902 -13.592 1.00 91.12 115 LEU A C 1
ATOM 937 O O . LEU A 1 115 ? 19.744 3.772 -13.577 1.00 91.12 115 LEU A O 1
ATOM 941 N N . ASN A 1 116 ? 19.690 5.855 -14.409 1.00 93.69 116 ASN A N 1
ATOM 942 C CA . ASN A 1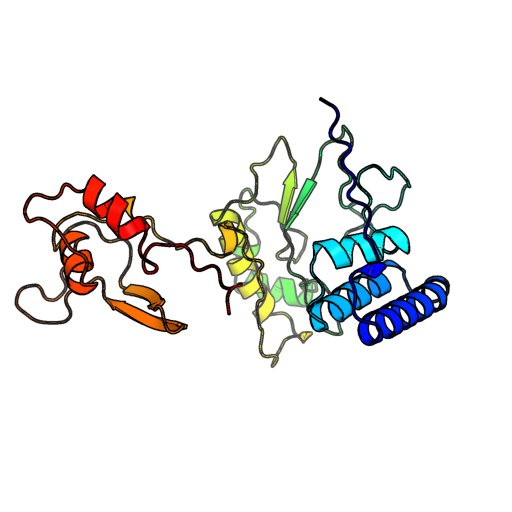 116 ? 20.986 5.733 -15.064 1.00 93.69 116 ASN A CA 1
ATOM 943 C C . ASN A 1 116 ? 22.119 5.915 -14.035 1.00 93.69 116 ASN A C 1
ATOM 945 O O . ASN A 1 116 ? 21.892 6.324 -12.896 1.00 93.69 116 ASN A O 1
ATOM 949 N N . GLU A 1 117 ? 23.358 5.620 -14.424 1.00 95.00 117 GLU A N 1
ATOM 950 C CA . GLU A 1 117 ? 24.504 5.669 -13.507 1.00 95.00 117 GLU A CA 1
ATOM 951 C C . GLU A 1 117 ? 24.696 7.053 -12.865 1.00 95.00 117 GLU A C 1
ATOM 953 O O . GLU A 1 117 ? 24.939 7.153 -11.663 1.00 95.00 117 GLU A O 1
ATOM 958 N N . ARG A 1 118 ? 24.514 8.135 -13.631 1.00 96.38 118 ARG A N 1
ATOM 959 C CA . ARG A 1 118 ? 24.637 9.505 -13.116 1.00 96.38 118 ARG A CA 1
ATOM 960 C C . ARG A 1 118 ? 23.546 9.826 -12.096 1.00 96.38 118 ARG A C 1
ATOM 962 O O . ARG A 1 118 ? 23.840 10.399 -11.050 1.00 96.38 118 ARG A O 1
ATOM 969 N N . GLU A 1 119 ? 22.298 9.494 -12.411 1.00 96.38 119 GLU A N 1
ATOM 970 C CA . GLU A 1 119 ? 21.153 9.667 -11.510 1.00 96.38 119 GLU A CA 1
ATOM 971 C C . GLU A 1 119 ? 21.348 8.853 -10.225 1.00 96.38 119 GLU A C 1
ATOM 973 O O . GLU A 1 119 ? 21.142 9.367 -9.127 1.00 96.38 119 GLU A O 1
ATOM 978 N N . TRP A 1 120 ? 21.820 7.610 -10.353 1.00 96.00 120 TRP A N 1
ATOM 979 C CA . TRP A 1 120 ? 22.096 6.723 -9.228 1.00 96.00 120 TRP A CA 1
ATOM 980 C C . TRP A 1 120 ? 23.173 7.274 -8.296 1.00 96.00 120 TRP A C 1
ATOM 982 O O . TRP A 1 120 ? 22.980 7.289 -7.083 1.00 96.00 120 TRP A O 1
ATOM 992 N N . MET A 1 121 ? 24.289 7.765 -8.841 1.00 96.00 121 MET A N 1
ATOM 993 C CA . MET A 1 121 ? 25.367 8.333 -8.027 1.00 96.00 121 MET A CA 1
ATOM 994 C C . MET A 1 121 ? 24.884 9.535 -7.208 1.00 96.00 121 MET A C 1
ATOM 996 O O . MET A 1 121 ? 25.169 9.609 -6.014 1.00 96.00 121 MET A O 1
ATOM 1000 N N . LYS A 1 122 ? 24.079 10.423 -7.808 1.00 96.31 122 LYS A N 1
ATOM 1001 C CA . LYS A 1 122 ? 23.443 11.539 -7.085 1.00 96.31 122 LYS A CA 1
ATOM 1002 C C . LYS A 1 122 ? 22.482 11.046 -6.000 1.00 96.31 122 LYS A C 1
ATOM 1004 O O . LYS A 1 122 ? 22.440 11.619 -4.910 1.00 96.31 122 LYS A O 1
ATOM 1009 N N . ALA A 1 123 ? 21.711 9.998 -6.300 1.00 95.06 123 ALA A N 1
ATOM 1010 C CA . ALA A 1 123 ? 20.762 9.415 -5.362 1.00 95.06 123 ALA A CA 1
ATOM 1011 C C . ALA A 1 123 ? 21.467 8.821 -4.140 1.00 95.06 123 ALA A C 1
ATOM 1013 O O . ALA A 1 123 ? 21.053 9.087 -3.017 1.00 95.06 123 ALA A O 1
ATOM 1014 N N . VAL A 1 124 ? 22.553 8.073 -4.346 1.00 95.31 124 VAL A N 1
ATOM 1015 C CA . VAL A 1 124 ? 23.362 7.474 -3.275 1.00 95.31 124 VAL A CA 1
ATOM 1016 C C . VAL A 1 124 ? 24.088 8.527 -2.441 1.00 95.31 124 VAL A C 1
ATOM 1018 O O . VAL A 1 124 ? 24.189 8.374 -1.228 1.00 95.31 124 VAL A O 1
ATOM 1021 N N . GLU A 1 125 ? 24.562 9.610 -3.060 1.00 96.00 125 GLU A N 1
ATOM 1022 C CA . GLU A 1 125 ? 25.171 10.731 -2.334 1.00 96.00 125 GLU A CA 1
ATOM 1023 C C . GLU A 1 125 ? 24.189 11.357 -1.326 1.00 96.00 125 GLU A C 1
ATOM 1025 O O . GLU A 1 125 ? 24.577 11.695 -0.210 1.00 96.00 125 GLU A O 1
ATOM 1030 N N . HIS A 1 126 ? 22.905 11.455 -1.688 1.00 95.88 126 HIS A N 1
ATOM 1031 C CA . HIS A 1 126 ? 21.851 11.972 -0.805 1.00 95.88 126 HIS A CA 1
ATOM 1032 C C . HIS A 1 126 ? 21.275 10.919 0.149 1.00 95.88 126 HIS A C 1
ATOM 1034 O O . HIS A 1 126 ? 20.874 11.243 1.267 1.00 95.88 126 HIS A O 1
ATOM 1040 N N . TYR A 1 127 ? 21.197 9.669 -0.301 1.00 93.44 127 TYR A N 1
ATOM 1041 C CA . TYR A 1 127 ? 20.595 8.543 0.402 1.00 93.44 127 TYR A CA 1
ATOM 1042 C C . TYR A 1 127 ? 21.579 7.374 0.409 1.00 93.44 127 TYR A C 1
ATOM 1044 O O . TYR A 1 127 ? 21.464 6.431 -0.376 1.00 93.44 127 TYR A O 1
ATOM 1052 N N . SER A 1 128 ? 22.559 7.435 1.312 1.00 91.25 128 SER A N 1
ATOM 1053 C CA . SER A 1 128 ? 23.609 6.414 1.426 1.00 91.25 128 SER A CA 1
ATOM 1054 C C . SER A 1 128 ? 23.055 5.023 1.738 1.00 91.25 128 SER A C 1
ATOM 1056 O O . SER A 1 128 ? 23.647 4.019 1.351 1.00 91.25 128 SER A O 1
ATOM 1058 N N . ASP A 1 129 ? 21.877 4.951 2.360 1.00 88.44 129 ASP A N 1
ATOM 1059 C CA . ASP A 1 129 ? 21.180 3.706 2.662 1.00 88.44 129 ASP A CA 1
ATOM 1060 C C . ASP A 1 129 ? 20.653 2.977 1.413 1.00 88.44 129 ASP A C 1
ATOM 1062 O O . ASP A 1 129 ? 20.308 1.804 1.490 1.00 88.44 129 ASP A O 1
ATOM 1066 N N . LEU A 1 130 ? 20.659 3.612 0.234 1.00 89.56 130 LEU A N 1
ATOM 1067 C CA . LEU A 1 130 ? 20.386 2.926 -1.033 1.00 89.56 130 LEU A CA 1
ATOM 1068 C C . LEU A 1 130 ? 21.433 1.855 -1.372 1.00 89.56 130 LEU A C 1
ATOM 1070 O O . LEU A 1 130 ? 21.122 0.954 -2.160 1.00 89.56 130 LEU A O 1
ATOM 1074 N N . LEU A 1 131 ? 22.633 1.959 -0.785 1.00 86.56 131 LEU A N 1
ATOM 1075 C CA . LEU A 1 131 ? 23.698 0.956 -0.852 1.00 86.56 131 LEU A CA 1
ATOM 1076 C C . LEU A 1 131 ? 23.521 -0.181 0.159 1.00 86.56 131 LEU A C 1
ATOM 1078 O O . LEU A 1 131 ? 24.226 -1.182 0.049 1.00 86.56 131 LEU A O 1
ATOM 1082 N N . ASN A 1 132 ? 22.632 -0.033 1.145 1.00 78.56 132 ASN A N 1
ATOM 1083 C CA . ASN A 1 132 ? 22.397 -1.096 2.109 1.00 78.56 132 ASN A CA 1
ATOM 1084 C C . ASN A 1 132 ? 21.652 -2.236 1.415 1.00 78.56 132 ASN A C 1
ATOM 1086 O O . ASN A 1 132 ? 20.485 -2.100 1.038 1.00 78.56 132 ASN A O 1
ATOM 1090 N N . ASP A 1 133 ? 22.324 -3.379 1.311 1.00 61.38 133 ASP A N 1
ATOM 1091 C CA . ASP A 1 133 ? 21.662 -4.667 1.156 1.00 61.38 133 ASP A CA 1
ATOM 1092 C C . ASP A 1 133 ? 20.984 -4.983 2.492 1.00 61.38 133 ASP A C 1
ATOM 1094 O O . ASP A 1 133 ? 21.527 -5.658 3.366 1.00 61.38 133 ASP A O 1
ATOM 1098 N N . ASN A 1 134 ? 19.770 -4.463 2.665 1.00 65.31 134 ASN A N 1
ATOM 1099 C CA . ASN A 1 134 ? 18.804 -5.164 3.504 1.00 65.31 134 ASN A CA 1
ATOM 1100 C C . ASN A 1 134 ? 18.667 -6.594 2.933 1.00 65.31 134 ASN A C 1
ATOM 1102 O O . ASN A 1 134 ? 18.966 -6.801 1.760 1.00 65.31 134 ASN A O 1
ATOM 1106 N N . ASP A 1 135 ? 18.163 -7.578 3.683 1.00 71.88 135 ASP A N 1
ATOM 1107 C CA . ASP A 1 135 ? 18.000 -8.972 3.194 1.00 71.88 135 ASP A CA 1
ATOM 1108 C C . ASP A 1 135 ? 17.137 -9.112 1.903 1.00 71.88 135 ASP A C 1
ATOM 1110 O O . ASP A 1 135 ? 16.932 -10.204 1.370 1.00 71.88 135 ASP A O 1
ATOM 1114 N N . ILE A 1 136 ? 16.628 -7.993 1.380 1.00 77.38 136 ILE A N 1
ATOM 1115 C CA . ILE A 1 136 ? 15.927 -7.819 0.115 1.00 77.38 136 ILE A CA 1
ATOM 1116 C C . ILE A 1 136 ? 16.934 -7.583 -1.018 1.00 77.38 136 ILE A C 1
ATOM 1118 O O . ILE A 1 136 ? 17.655 -6.588 -1.049 1.00 77.38 136 ILE A O 1
ATOM 1122 N N . ARG A 1 137 ? 16.903 -8.452 -2.029 1.00 83.56 137 ARG A N 1
ATOM 1123 C CA . ARG A 1 137 ? 17.793 -8.359 -3.192 1.00 83.56 137 ARG A CA 1
ATOM 1124 C C . ARG A 1 137 ? 17.214 -7.400 -4.223 1.00 83.56 137 ARG A C 1
ATOM 1126 O O . ARG A 1 137 ? 16.294 -7.764 -4.954 1.00 83.56 137 ARG A O 1
ATOM 1133 N N . TYR A 1 138 ? 17.752 -6.189 -4.302 1.00 86.25 138 TYR A N 1
ATOM 1134 C CA . TYR A 1 138 ? 17.300 -5.203 -5.280 1.00 86.25 138 TYR A CA 1
ATOM 1135 C C . TYR A 1 138 ? 17.961 -5.372 -6.650 1.00 86.25 138 TYR A C 1
ATOM 1137 O O . TYR A 1 138 ? 19.132 -5.734 -6.776 1.00 86.25 138 TYR A O 1
ATOM 1145 N N . GLY A 1 139 ? 17.212 -5.040 -7.699 1.00 84.50 139 GLY A N 1
ATOM 1146 C CA . GLY A 1 139 ? 17.753 -4.814 -9.029 1.00 84.50 139 GLY A CA 1
ATOM 1147 C C . GLY A 1 139 ? 18.697 -3.617 -9.043 1.00 84.50 139 GLY A C 1
ATOM 1148 O O . GLY A 1 139 ? 18.506 -2.625 -8.333 1.00 84.50 139 GLY A O 1
ATOM 1149 N N . LYS A 1 140 ? 19.729 -3.699 -9.885 1.00 87.25 140 LYS A N 1
ATOM 1150 C CA . LYS A 1 140 ? 20.718 -2.631 -10.038 1.00 87.25 140 LYS A CA 1
ATOM 1151 C C . LYS A 1 140 ? 20.019 -1.323 -10.423 1.00 87.25 140 LYS A C 1
ATOM 1153 O O . LYS A 1 140 ? 19.287 -1.281 -11.406 1.00 87.25 140 LYS A O 1
ATOM 1158 N N . TYR A 1 141 ? 20.260 -0.278 -9.632 1.00 91.25 141 TYR A N 1
ATOM 1159 C CA . TYR A 1 141 ? 19.711 1.072 -9.829 1.00 91.25 141 TYR A CA 1
ATOM 1160 C C . TYR A 1 141 ? 18.177 1.146 -9.868 1.00 91.25 141 TYR A C 1
ATOM 1162 O O . TYR A 1 141 ? 17.611 2.082 -10.435 1.00 91.25 141 TYR A O 1
ATOM 1170 N N . SER A 1 142 ? 17.509 0.160 -9.269 1.00 88.94 142 SER A N 1
ATOM 1171 C CA . SER A 1 142 ? 16.059 0.009 -9.315 1.00 88.94 142 SER A CA 1
ATOM 1172 C C . SER A 1 142 ? 15.450 -0.125 -7.917 1.00 88.94 142 SER A C 1
ATOM 1174 O O . SER A 1 142 ? 16.143 -0.388 -6.924 1.00 88.94 142 SER A O 1
ATOM 1176 N N . ALA A 1 143 ? 14.133 0.061 -7.855 1.00 86.62 143 ALA A N 1
ATOM 1177 C CA . ALA A 1 143 ? 13.294 -0.332 -6.730 1.00 86.62 143 ALA A CA 1
ATOM 1178 C C . ALA A 1 143 ? 12.789 -1.786 -6.842 1.00 86.62 143 ALA A C 1
ATOM 1180 O O . ALA A 1 143 ? 12.252 -2.301 -5.868 1.00 86.62 143 ALA A O 1
ATOM 1181 N N . THR A 1 144 ? 12.996 -2.453 -7.985 1.00 84.50 144 THR A N 1
ATOM 1182 C CA . THR A 1 144 ? 12.630 -3.861 -8.205 1.00 84.50 144 THR A CA 1
ATOM 1183 C C . THR A 1 144 ? 13.308 -4.757 -7.173 1.00 84.50 144 THR A C 1
ATOM 1185 O O . THR A 1 144 ? 14.532 -4.701 -7.034 1.00 84.50 144 THR A O 1
ATOM 1188 N N . ALA A 1 145 ? 12.551 -5.612 -6.494 1.00 83.31 145 ALA A N 1
ATOM 1189 C CA . ALA A 1 145 ? 13.087 -6.594 -5.555 1.00 83.31 145 ALA A CA 1
ATOM 1190 C C . ALA A 1 145 ? 12.897 -8.025 -6.057 1.00 83.31 145 ALA A C 1
ATOM 1192 O O . ALA A 1 145 ? 11.896 -8.342 -6.701 1.00 83.31 145 ALA A O 1
ATOM 1193 N N . PHE A 1 146 ? 13.828 -8.905 -5.695 1.00 79.62 146 PHE A N 1
ATOM 1194 C CA . PHE A 1 146 ? 13.824 -10.323 -6.039 1.00 79.62 146 PHE A CA 1
ATOM 1195 C C . PHE A 1 146 ? 13.832 -11.202 -4.787 1.00 79.62 146 PHE A C 1
ATOM 1197 O O . PHE A 1 146 ? 14.577 -10.946 -3.843 1.00 79.62 146 PHE A O 1
ATOM 1204 N N . ALA A 1 147 ? 13.054 -12.283 -4.820 1.00 72.06 147 ALA A N 1
ATOM 1205 C CA . ALA A 1 147 ? 13.019 -13.324 -3.798 1.00 72.06 147 ALA A CA 1
ATOM 1206 C C . ALA A 1 147 ? 13.069 -14.716 -4.444 1.00 72.06 147 ALA A C 1
ATOM 1208 O O . ALA A 1 147 ? 12.322 -15.019 -5.372 1.00 72.06 147 ALA A O 1
ATOM 1209 N N . HIS A 1 148 ? 13.940 -15.591 -3.955 1.00 67.44 148 HIS A N 1
ATOM 1210 C CA . HIS A 1 148 ? 14.046 -16.985 -4.375 1.00 67.44 148 HIS A CA 1
ATOM 1211 C C . HIS A 1 148 ? 13.082 -17.843 -3.561 1.00 67.44 148 HIS A C 1
ATOM 1213 O O . HIS A 1 148 ? 13.281 -18.080 -2.372 1.00 67.44 148 HIS A O 1
ATOM 1219 N N . LEU A 1 149 ? 12.056 -18.374 -4.212 1.00 59.56 149 LEU A N 1
ATOM 1220 C CA . LEU A 1 149 ? 11.058 -19.218 -3.575 1.00 59.56 149 LEU A CA 1
ATOM 1221 C C . LEU A 1 149 ? 11.692 -20.509 -3.044 1.00 59.56 149 LEU A C 1
ATOM 1223 O O . LEU A 1 149 ? 12.363 -21.244 -3.772 1.00 59.56 149 LEU A O 1
ATOM 1227 N N . GLY A 1 150 ? 11.454 -20.772 -1.758 1.00 57.56 150 GLY A N 1
ATOM 1228 C CA . GLY A 1 150 ? 12.031 -21.896 -1.014 1.00 57.56 150 GLY A CA 1
ATOM 1229 C C . GLY A 1 150 ? 13.339 -21.571 -0.286 1.00 57.56 150 GLY A C 1
ATOM 1230 O O . GLY A 1 150 ? 13.829 -22.423 0.450 1.00 57.56 150 GLY A O 1
ATOM 1231 N N . VAL A 1 151 ? 13.886 -20.363 -0.467 1.00 67.06 151 VAL A N 1
ATOM 1232 C CA . VAL A 1 151 ? 15.046 -19.844 0.282 1.00 67.06 151 VAL A CA 1
ATOM 1233 C C . VAL A 1 151 ? 14.670 -18.558 1.009 1.00 67.06 151 VAL A C 1
ATOM 1235 O O . VAL A 1 151 ? 14.881 -18.447 2.211 1.00 67.06 151 VAL A O 1
ATOM 1238 N N . ASP A 1 152 ? 14.075 -17.620 0.278 1.00 64.69 152 ASP A N 1
ATOM 1239 C CA . ASP A 1 152 ? 13.640 -16.326 0.780 1.00 64.69 152 ASP A CA 1
ATOM 1240 C C . ASP A 1 152 ? 12.154 -16.394 1.187 1.00 64.69 152 ASP A C 1
ATOM 1242 O O . ASP A 1 152 ? 11.366 -17.177 0.635 1.00 64.69 152 ASP A O 1
ATOM 1246 N N . ALA A 1 153 ? 11.766 -15.571 2.164 1.00 63.44 153 ALA A N 1
ATOM 1247 C CA . ALA A 1 153 ? 10.364 -15.393 2.529 1.00 63.44 153 ALA A CA 1
ATOM 1248 C C . ALA A 1 153 ? 9.579 -14.724 1.385 1.00 63.44 153 ALA A C 1
ATOM 1250 O O . ALA A 1 153 ? 10.142 -14.020 0.545 1.00 63.44 153 ALA A O 1
ATOM 1251 N N . TYR A 1 154 ? 8.261 -14.940 1.358 1.00 66.81 154 TYR A N 1
ATOM 1252 C CA . TYR A 1 154 ? 7.373 -14.167 0.486 1.00 66.81 154 TYR A CA 1
ATOM 1253 C C . TYR A 1 154 ? 7.425 -12.682 0.858 1.00 66.81 154 TYR A C 1
ATOM 1255 O O . TYR A 1 154 ? 7.669 -12.344 2.016 1.00 66.81 154 TYR A O 1
ATOM 1263 N N . PHE A 1 155 ? 7.155 -11.803 -0.110 1.00 68.12 155 PHE A N 1
ATOM 1264 C CA . PHE A 1 155 ? 7.042 -10.374 0.163 1.00 68.12 155 PHE A CA 1
ATOM 1265 C C . PHE A 1 155 ? 5.880 -10.104 1.119 1.00 68.12 155 PHE A C 1
ATOM 1267 O O . PHE A 1 155 ? 4.717 -10.337 0.790 1.00 68.12 155 PHE A O 1
ATOM 1274 N N . ASP A 1 156 ? 6.223 -9.631 2.310 1.00 65.12 156 ASP A N 1
ATOM 1275 C CA . ASP A 1 156 ? 5.280 -9.151 3.306 1.00 65.12 156 ASP A CA 1
ATOM 1276 C C . ASP A 1 156 ? 5.131 -7.623 3.224 1.00 65.12 156 ASP A C 1
ATOM 1278 O O . ASP A 1 156 ? 5.775 -6.939 2.419 1.00 65.12 156 ASP A O 1
ATOM 1282 N N . ASN A 1 157 ? 4.266 -7.072 4.076 1.00 65.50 157 ASN A N 1
ATOM 1283 C CA . ASN A 1 157 ? 3.996 -5.636 4.114 1.00 65.50 157 ASN A CA 1
ATOM 1284 C C . ASN A 1 157 ? 5.265 -4.820 4.398 1.00 65.50 157 ASN A C 1
ATOM 1286 O O . ASN A 1 157 ? 5.401 -3.711 3.891 1.00 65.50 157 ASN A O 1
ATOM 1290 N N . SER A 1 158 ? 6.197 -5.351 5.195 1.00 68.75 158 SER A N 1
ATOM 1291 C CA . SER A 1 158 ? 7.445 -4.666 5.530 1.00 68.75 158 SER A CA 1
ATOM 1292 C C . SER A 1 158 ? 8.358 -4.561 4.311 1.00 68.75 158 SER A C 1
ATOM 1294 O O . SER A 1 158 ? 8.879 -3.483 4.032 1.00 68.75 158 SER A O 1
ATOM 1296 N N . VAL A 1 159 ? 8.496 -5.639 3.535 1.00 74.81 159 VAL A N 1
ATOM 1297 C CA . VAL A 1 159 ? 9.270 -5.626 2.286 1.00 74.81 159 VAL A CA 1
ATOM 1298 C C . VAL A 1 159 ? 8.640 -4.698 1.244 1.00 74.81 159 VAL A C 1
ATOM 1300 O O . VAL A 1 159 ? 9.357 -3.976 0.549 1.00 74.81 159 VAL A O 1
ATOM 1303 N N . ILE A 1 160 ? 7.309 -4.672 1.156 1.00 75.31 160 ILE A N 1
ATOM 1304 C CA . ILE A 1 160 ? 6.586 -3.765 0.258 1.00 75.31 160 ILE A CA 1
ATOM 1305 C C . ILE A 1 160 ? 6.804 -2.300 0.656 1.00 75.31 160 ILE A C 1
ATOM 1307 O O . ILE A 1 160 ? 7.114 -1.474 -0.202 1.00 75.31 160 ILE A O 1
ATOM 1311 N N . LEU A 1 161 ? 6.696 -1.963 1.945 1.00 75.19 161 LEU A N 1
ATOM 1312 C CA . LEU A 1 161 ? 6.938 -0.601 2.431 1.00 75.19 161 LEU A CA 1
ATOM 1313 C C . LEU A 1 161 ? 8.367 -0.138 2.126 1.00 75.19 161 LEU A C 1
ATOM 1315 O O . LEU A 1 161 ? 8.549 0.955 1.594 1.00 75.19 161 LEU A O 1
ATOM 1319 N N . LEU A 1 162 ? 9.369 -0.991 2.366 1.00 79.94 162 LEU A N 1
ATOM 1320 C CA . LEU A 1 162 ? 10.766 -0.692 2.034 1.00 79.94 162 LEU A CA 1
ATOM 1321 C C . LEU A 1 162 ? 10.964 -0.444 0.530 1.00 79.94 162 LEU A C 1
ATOM 1323 O O . LEU A 1 162 ? 11.730 0.439 0.140 1.00 79.94 162 LEU A O 1
ATOM 1327 N N . GLN A 1 163 ? 10.239 -1.170 -0.323 1.00 82.75 163 GLN A N 1
ATOM 1328 C CA . GLN A 1 163 ? 10.238 -0.931 -1.766 1.00 82.75 163 GLN A CA 1
ATOM 1329 C C . GLN A 1 163 ? 9.616 0.415 -2.143 1.00 82.75 163 GLN A C 1
ATOM 1331 O O . GLN A 1 163 ? 10.194 1.131 -2.960 1.00 82.75 163 GLN A O 1
ATOM 1336 N N . PHE A 1 164 ? 8.490 0.799 -1.536 1.00 82.19 164 PHE A N 1
ATOM 1337 C CA . PHE A 1 164 ? 7.873 2.112 -1.758 1.00 82.19 164 PHE A CA 1
ATOM 1338 C C . PHE A 1 164 ? 8.755 3.265 -1.277 1.00 82.19 164 PHE A C 1
ATOM 1340 O O . PHE A 1 164 ? 8.872 4.288 -1.960 1.00 82.19 164 PHE A O 1
ATOM 1347 N N . GLU A 1 165 ? 9.410 3.106 -0.129 1.00 83.81 165 GLU A N 1
ATOM 1348 C CA . GLU A 1 165 ? 10.375 4.080 0.379 1.00 83.81 165 GLU A CA 1
ATOM 1349 C C . GLU A 1 165 ? 11.558 4.226 -0.578 1.00 83.81 165 GLU A C 1
ATOM 1351 O O . GLU A 1 165 ? 11.944 5.346 -0.931 1.00 83.81 165 GLU A O 1
ATOM 1356 N N . ARG A 1 166 ? 12.103 3.101 -1.056 1.00 89.75 166 ARG A N 1
ATOM 1357 C CA . ARG A 1 166 ? 13.180 3.093 -2.046 1.00 89.75 166 ARG A CA 1
ATOM 1358 C C . ARG A 1 166 ? 12.737 3.761 -3.342 1.00 89.75 166 ARG A C 1
ATOM 1360 O O . ARG A 1 166 ? 13.423 4.668 -3.803 1.00 89.75 166 ARG A O 1
ATOM 1367 N N . LEU A 1 167 ? 11.583 3.387 -3.892 1.00 88.50 167 LEU A N 1
ATOM 1368 C CA . LEU A 1 167 ? 11.009 4.003 -5.088 1.00 88.50 167 LEU A CA 1
ATOM 1369 C C . LEU A 1 167 ? 10.898 5.522 -4.925 1.00 88.50 167 LEU A C 1
ATOM 1371 O O . LEU A 1 167 ? 11.380 6.270 -5.771 1.00 88.50 167 LEU A O 1
ATOM 1375 N N . SER A 1 168 ? 10.341 5.982 -3.804 1.00 86.44 168 SER A N 1
ATOM 1376 C CA . SER A 1 168 ? 10.167 7.408 -3.505 1.00 86.44 168 SER A CA 1
ATOM 1377 C C . SER A 1 168 ? 11.492 8.174 -3.466 1.00 86.44 168 SER A C 1
ATOM 1379 O O . SER A 1 168 ? 11.539 9.343 -3.850 1.00 86.44 168 SER A O 1
ATOM 1381 N N . LYS A 1 169 ? 12.585 7.534 -3.029 1.00 90.31 169 LYS A N 1
ATOM 1382 C CA . LYS A 1 169 ? 13.937 8.108 -3.105 1.00 90.31 169 LYS A CA 1
ATOM 1383 C C . LYS A 1 169 ? 14.420 8.198 -4.548 1.00 90.31 169 LYS A C 1
ATOM 1385 O O . LYS A 1 169 ? 14.894 9.258 -4.943 1.00 90.31 169 LYS A O 1
ATOM 1390 N N . LEU A 1 170 ? 14.273 7.130 -5.334 1.00 91.56 170 LEU A N 1
ATOM 1391 C CA . LEU A 1 170 ? 14.739 7.094 -6.725 1.00 91.56 170 LEU A CA 1
ATOM 1392 C C . LEU A 1 170 ? 13.994 8.095 -7.613 1.00 91.56 170 LEU A C 1
ATOM 1394 O O . LEU A 1 170 ? 14.627 8.803 -8.392 1.00 91.56 170 LEU A O 1
ATOM 1398 N N . LEU A 1 171 ? 12.673 8.221 -7.452 1.00 90.00 171 LEU A N 1
ATOM 1399 C CA . LEU A 1 171 ? 11.839 9.129 -8.249 1.00 90.00 171 LEU A CA 1
ATOM 1400 C C . LEU A 1 171 ? 12.307 10.592 -8.179 1.00 90.00 171 LEU A C 1
ATOM 1402 O O . LEU A 1 171 ? 12.162 11.317 -9.157 1.00 90.00 171 LEU A O 1
ATOM 1406 N N . LYS A 1 172 ? 12.936 11.021 -7.075 1.00 90.00 172 LYS A N 1
ATOM 1407 C CA . LYS A 1 172 ? 13.484 12.384 -6.930 1.00 90.00 172 LYS A CA 1
ATOM 1408 C C . LYS A 1 172 ? 14.661 12.681 -7.857 1.00 90.00 172 LYS A C 1
ATOM 1410 O O . LYS A 1 172 ? 14.932 13.848 -8.124 1.00 90.00 172 LYS A O 1
ATOM 1415 N N . PHE A 1 173 ? 15.371 11.649 -8.307 1.00 94.25 173 PHE A N 1
ATOM 1416 C CA . PHE A 1 173 ? 16.560 11.785 -9.153 1.00 94.25 173 PHE A CA 1
ATOM 1417 C C . PHE A 1 173 ? 16.314 11.368 -10.593 1.00 94.25 173 PHE A C 1
ATOM 1419 O O . PHE A 1 173 ? 17.202 11.554 -11.419 1.00 94.25 173 PHE A O 1
ATOM 1426 N N . LYS A 1 174 ? 15.140 10.810 -10.899 1.00 92.56 174 LYS A N 1
ATOM 1427 C CA . LYS A 1 174 ? 14.796 10.430 -12.260 1.00 92.56 174 LYS A CA 1
ATOM 1428 C C . LYS A 1 174 ? 14.460 11.685 -13.060 1.00 92.56 174 LYS A C 1
ATOM 1430 O O . LYS A 1 174 ? 13.377 12.247 -12.921 1.00 92.56 174 LYS A O 1
ATOM 1435 N N . GLU A 1 175 ? 15.395 12.118 -13.898 1.00 91.62 175 GLU A N 1
ATOM 1436 C CA . GLU A 1 175 ? 15.314 13.394 -14.619 1.00 91.62 175 GLU A CA 1
ATOM 1437 C C . GLU A 1 175 ? 14.115 13.419 -15.578 1.00 91.62 175 GLU A C 1
ATOM 1439 O O . GLU A 1 175 ? 13.443 14.435 -15.715 1.00 91.62 175 GLU A O 1
ATOM 1444 N N . GLU A 1 176 ? 13.777 12.271 -16.170 1.00 88.75 176 GLU A N 1
ATOM 1445 C CA . GLU A 1 176 ? 12.613 12.112 -17.053 1.00 88.75 176 GLU A CA 1
ATOM 1446 C C . GLU A 1 176 ? 11.277 12.383 -16.350 1.00 88.75 176 GLU A C 1
ATOM 1448 O O . GLU A 1 176 ? 10.317 12.777 -17.002 1.00 88.75 176 GLU A O 1
ATOM 1453 N N . TYR A 1 177 ? 11.206 12.185 -15.030 1.00 86.44 177 TYR A N 1
ATOM 1454 C CA . TYR A 1 177 ? 9.990 12.404 -14.242 1.00 86.44 177 TYR A CA 1
ATOM 1455 C C . TYR A 1 177 ? 10.002 13.753 -13.529 1.00 86.44 177 TYR A C 1
ATOM 1457 O O . TYR A 1 177 ? 9.036 14.108 -12.851 1.00 86.44 177 TYR A O 1
ATOM 1465 N N . GLN A 1 178 ? 11.073 14.533 -13.692 1.00 82.19 178 GLN A N 1
ATOM 1466 C CA . GLN A 1 178 ? 11.146 15.877 -13.153 1.00 82.19 178 GLN A CA 1
ATOM 1467 C C . GLN A 1 178 ? 9.950 16.669 -13.704 1.00 82.19 178 GLN A C 1
ATOM 1469 O O . GLN A 1 178 ? 9.684 16.653 -14.904 1.00 82.19 178 GLN A O 1
ATOM 1474 N N . TYR A 1 179 ? 9.192 17.306 -12.809 1.00 81.75 179 TYR A N 1
ATOM 1475 C CA . TYR A 1 179 ? 7.973 18.074 -13.114 1.00 81.75 179 TYR A CA 1
ATOM 1476 C C . TYR A 1 179 ? 6.708 17.272 -13.459 1.00 81.75 179 TYR A C 1
ATOM 1478 O O . TYR A 1 179 ? 5.681 17.880 -13.762 1.00 81.75 179 TYR A O 1
ATOM 1486 N N . HIS A 1 180 ? 6.734 15.943 -13.367 1.00 79.19 180 HIS A N 1
ATOM 1487 C CA . HIS A 1 180 ? 5.524 15.137 -13.502 1.00 79.19 180 HIS A CA 1
ATOM 1488 C C . HIS A 1 180 ? 4.779 15.034 -12.166 1.00 79.19 180 HIS A C 1
ATOM 1490 O O . HIS A 1 180 ? 5.389 14.937 -11.100 1.00 79.19 180 HIS A O 1
ATOM 1496 N N . ASN A 1 181 ? 3.447 15.001 -12.230 1.00 74.81 181 ASN A N 1
ATOM 1497 C CA . ASN A 1 181 ? 2.634 14.522 -11.117 1.00 74.81 181 ASN A CA 1
ATOM 1498 C C . ASN A 1 181 ? 2.674 12.995 -11.129 1.00 74.81 181 ASN A C 1
ATOM 1500 O O . ASN A 1 181 ? 2.369 12.378 -12.148 1.00 74.81 181 ASN A O 1
ATOM 1504 N N . ILE A 1 182 ? 3.071 12.398 -10.009 1.00 76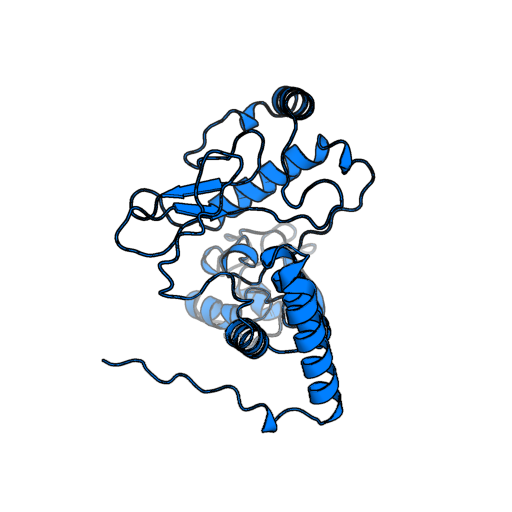.31 182 ILE A N 1
ATOM 1505 C CA . ILE A 1 182 ? 3.209 10.948 -9.891 1.00 76.31 182 ILE A CA 1
ATOM 1506 C C . ILE A 1 182 ? 1.976 10.406 -9.181 1.00 76.31 182 ILE A C 1
ATOM 1508 O O . ILE A 1 182 ? 1.723 10.737 -8.023 1.00 76.31 182 ILE A O 1
ATOM 1512 N N . GLU A 1 183 ? 1.235 9.554 -9.879 1.00 69.50 183 GLU A N 1
ATOM 1513 C CA . GLU A 1 183 ? 0.140 8.776 -9.318 1.00 69.50 183 GLU A CA 1
ATOM 1514 C C . GLU A 1 183 ? 0.584 7.320 -9.157 1.00 69.50 183 GLU A C 1
ATOM 1516 O O . GLU A 1 183 ? 1.197 6.739 -10.053 1.00 69.50 183 GLU A O 1
ATOM 1521 N N . ILE A 1 184 ? 0.301 6.740 -7.992 1.00 68.12 184 ILE A N 1
ATOM 1522 C CA . ILE A 1 184 ? 0.653 5.358 -7.669 1.00 68.12 184 ILE A CA 1
ATOM 1523 C C . ILE A 1 184 ? -0.628 4.532 -7.644 1.00 68.12 184 ILE A C 1
ATOM 1525 O O . ILE A 1 184 ? -1.481 4.721 -6.776 1.00 68.12 184 ILE A O 1
ATOM 1529 N N . LEU A 1 185 ? -0.721 3.578 -8.569 1.00 56.81 185 LEU A N 1
ATOM 1530 C CA . LEU A 1 185 ? -1.801 2.601 -8.628 1.00 56.81 185 LEU A CA 1
ATOM 1531 C C . LEU A 1 185 ? -1.313 1.280 -8.033 1.00 56.81 185 LEU A C 1
ATOM 1533 O O . LEU A 1 185 ? -0.298 0.734 -8.462 1.00 56.81 185 LEU A O 1
ATOM 1537 N N . VAL A 1 186 ? -2.046 0.765 -7.050 1.00 62.38 186 VAL A N 1
ATOM 1538 C CA . VAL A 1 186 ? -1.789 -0.540 -6.429 1.00 62.38 186 VAL A CA 1
ATOM 1539 C C . VAL A 1 186 ? -3.018 -1.422 -6.577 1.00 62.38 186 VAL A C 1
ATOM 1541 O O . VAL A 1 186 ? -4.147 -0.928 -6.569 1.00 62.38 186 VAL A O 1
ATOM 1544 N N . ASP A 1 187 ? -2.810 -2.730 -6.717 1.00 54.56 187 ASP A N 1
ATOM 1545 C CA . ASP A 1 187 ? -3.914 -3.679 -6.599 1.00 54.56 187 ASP A CA 1
ATOM 1546 C C . ASP A 1 187 ? -4.429 -3.736 -5.144 1.00 54.56 187 ASP A C 1
ATOM 1548 O O . ASP A 1 187 ? -3.824 -3.195 -4.215 1.00 54.56 187 ASP A O 1
ATOM 1552 N N . ASN A 1 188 ? -5.565 -4.401 -4.928 1.00 53.91 188 ASN A N 1
ATOM 1553 C CA . ASN A 1 188 ? -6.131 -4.573 -3.585 1.00 53.91 188 ASN A CA 1
ATOM 1554 C C . ASN A 1 188 ? -5.584 -5.821 -2.880 1.00 53.91 188 ASN A C 1
ATOM 1556 O O . ASN A 1 188 ? -6.294 -6.463 -2.100 1.00 53.91 188 ASN A O 1
ATOM 1560 N N . ALA A 1 189 ? -4.334 -6.206 -3.158 1.00 57.06 189 ALA A N 1
ATOM 1561 C CA . ALA A 1 189 ? -3.684 -7.227 -2.357 1.00 57.06 189 ALA A CA 1
ATOM 1562 C C . ALA A 1 189 ? -3.668 -6.774 -0.893 1.00 57.06 189 ALA A C 1
ATOM 1564 O O . ALA A 1 189 ? -3.407 -5.609 -0.586 1.00 57.06 189 ALA A O 1
ATOM 1565 N N . THR A 1 190 ? -3.913 -7.707 0.033 1.00 56.56 190 THR A N 1
ATOM 1566 C CA . THR A 1 190 ? -3.994 -7.395 1.469 1.00 56.56 190 THR A CA 1
ATOM 1567 C C . THR A 1 190 ? -2.762 -6.643 1.961 1.00 56.56 190 THR A C 1
ATOM 1569 O O . THR A 1 190 ? -2.888 -5.790 2.832 1.00 56.56 190 THR A O 1
ATOM 1572 N N . ALA A 1 191 ? -1.597 -6.909 1.373 1.00 61.25 191 ALA A N 1
ATOM 1573 C CA . ALA A 1 191 ? -0.351 -6.254 1.728 1.00 61.25 191 ALA A CA 1
ATOM 1574 C C . ALA A 1 191 ? -0.238 -4.786 1.276 1.00 61.25 191 ALA A C 1
ATOM 1576 O O . ALA A 1 191 ? 0.497 -4.018 1.888 1.00 61.25 191 ALA A O 1
ATOM 1577 N N . HIS A 1 192 ? -0.995 -4.375 0.256 1.00 58.12 192 HIS A N 1
ATOM 1578 C CA . HIS A 1 192 ? -1.041 -2.998 -0.249 1.00 58.12 192 HIS A CA 1
ATOM 1579 C C . HIS A 1 192 ? -2.120 -2.152 0.442 1.00 58.12 192 HIS A C 1
ATOM 1581 O O . HIS A 1 192 ? -2.025 -0.928 0.486 1.00 58.12 192 HIS A O 1
ATOM 1587 N N . THR A 1 193 ? -3.146 -2.802 1.001 1.00 58.88 193 THR A N 1
ATOM 1588 C CA . THR A 1 193 ? -4.283 -2.148 1.674 1.00 58.88 193 THR A CA 1
ATOM 1589 C C . THR A 1 193 ? -4.268 -2.312 3.195 1.00 58.88 193 THR A C 1
ATOM 1591 O O . THR A 1 193 ? -5.215 -1.897 3.871 1.00 58.88 193 THR A O 1
ATOM 1594 N N . ALA A 1 194 ? -3.258 -2.992 3.746 1.00 59.47 194 ALA A N 1
ATOM 1595 C CA . ALA A 1 194 ? -3.168 -3.250 5.175 1.00 59.47 194 ALA A CA 1
ATOM 1596 C C . ALA A 1 194 ? -2.997 -1.940 5.943 1.00 59.47 194 ALA A C 1
ATOM 1598 O O . ALA A 1 194 ? -2.125 -1.125 5.649 1.00 59.47 194 ALA A O 1
ATOM 1599 N N . LYS A 1 195 ? -3.819 -1.758 6.975 1.00 66.31 195 LYS A N 1
ATOM 1600 C CA . LYS A 1 195 ? -3.629 -0.675 7.938 1.00 66.31 195 LYS A CA 1
ATOM 1601 C C . LYS A 1 195 ? -2.331 -0.903 8.717 1.00 66.31 195 LYS A C 1
ATOM 1603 O O . LYS A 1 195 ? -2.036 -2.027 9.114 1.00 66.31 195 LYS A O 1
ATOM 1608 N N . ASN A 1 196 ? -1.606 0.177 9.015 1.00 66.19 196 ASN A N 1
ATOM 1609 C CA . ASN A 1 196 ? -0.362 0.155 9.807 1.00 66.19 196 ASN A CA 1
ATOM 1610 C C . ASN A 1 196 ? -0.566 -0.237 11.287 1.00 66.19 196 ASN A C 1
ATOM 1612 O O . ASN A 1 196 ? 0.345 -0.103 12.097 1.00 66.19 196 ASN A O 1
ATOM 1616 N N . TYR A 1 197 ? -1.768 -0.667 11.666 1.00 75.25 197 TYR A N 1
ATOM 1617 C CA . TYR A 1 197 ? -2.136 -0.993 13.033 1.00 75.25 197 TYR A CA 1
ATOM 1618 C C . TYR A 1 197 ? -3.085 -2.185 13.071 1.00 75.25 197 TYR A C 1
ATOM 1620 O O . TYR A 1 197 ? -3.970 -2.325 12.225 1.00 75.25 197 TYR A O 1
ATOM 1628 N N . SER A 1 198 ? -2.948 -3.016 14.103 1.00 81.81 19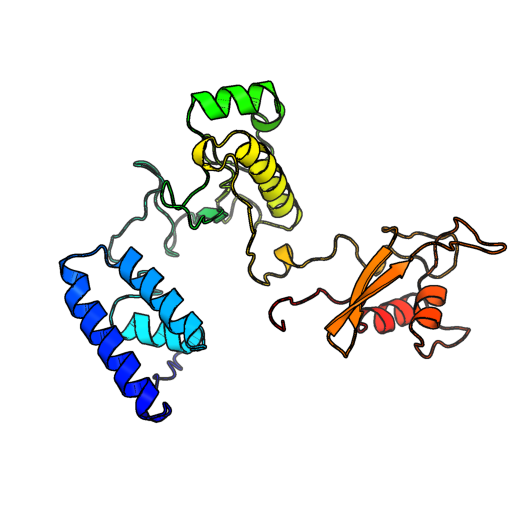8 SER A N 1
ATOM 1629 C CA . SER A 1 198 ? -3.930 -4.040 14.428 1.00 81.81 198 SER A CA 1
ATOM 1630 C C . SER A 1 198 ? -4.896 -3.518 15.482 1.00 81.81 198 SER A C 1
ATOM 1632 O O . SER A 1 198 ? -4.508 -2.843 16.435 1.00 81.81 198 SER A O 1
ATOM 1634 N N . ILE A 1 199 ? -6.162 -3.929 15.403 1.00 87.31 199 ILE A N 1
ATOM 1635 C CA . ILE A 1 199 ? -7.103 -3.733 16.514 1.00 87.31 199 ILE A CA 1
ATOM 1636 C C . ILE A 1 199 ? -6.603 -4.384 17.818 1.00 87.31 199 ILE A C 1
ATOM 1638 O O . ILE A 1 199 ? -6.980 -3.979 18.919 1.00 87.31 199 ILE A O 1
ATOM 1642 N N . ASN A 1 200 ? -5.716 -5.379 17.709 1.00 86.94 200 ASN A N 1
ATOM 1643 C CA . ASN A 1 200 ? -5.108 -6.038 18.855 1.00 86.94 200 ASN A CA 1
ATOM 1644 C C . ASN A 1 200 ? -4.143 -5.154 19.646 1.00 86.94 200 ASN A C 1
ATOM 1646 O O . ASN A 1 200 ? -3.930 -5.436 20.827 1.00 86.94 200 ASN A O 1
ATOM 1650 N N . ASP A 1 201 ? -3.643 -4.083 19.033 1.00 87.75 201 ASP A N 1
ATOM 1651 C CA . ASP A 1 201 ? -2.681 -3.162 19.637 1.00 87.75 201 ASP A CA 1
ATOM 1652 C C . ASP A 1 201 ? -3.360 -2.103 20.520 1.00 87.75 201 ASP A C 1
ATOM 1654 O O . ASP A 1 201 ? -2.698 -1.398 21.285 1.00 87.75 201 ASP A O 1
ATOM 1658 N N . PHE A 1 202 ? -4.692 -2.004 20.461 1.00 92.44 202 PHE A N 1
ATOM 1659 C CA . PHE A 1 202 ? -5.471 -1.068 21.262 1.00 92.44 202 PHE A CA 1
ATOM 1660 C C . PHE A 1 202 ? -5.826 -1.647 22.634 1.00 92.44 202 PHE A C 1
ATOM 1662 O O . PHE A 1 202 ? -6.200 -2.814 22.789 1.00 92.44 202 PHE A O 1
ATOM 1669 N N . GLY A 1 203 ? -5.780 -0.795 23.655 1.00 94.94 203 GLY A N 1
ATOM 1670 C CA . GLY A 1 203 ? -6.293 -1.109 24.980 1.00 94.94 203 GLY A CA 1
ATOM 1671 C C . GLY A 1 203 ? -7.782 -0.780 25.144 1.00 94.94 203 GLY A C 1
ATOM 1672 O O . GLY A 1 203 ? -8.391 -0.026 24.385 1.00 94.94 203 GLY A O 1
ATOM 1673 N N . LYS A 1 204 ? -8.397 -1.357 26.183 1.00 94.38 204 LYS A N 1
ATOM 1674 C CA . LYS A 1 204 ? -9.840 -1.226 26.445 1.00 94.38 204 LYS A CA 1
ATOM 1675 C C . LYS A 1 204 ? -10.259 0.186 26.877 1.00 94.38 204 LYS A C 1
ATOM 1677 O O . LYS A 1 204 ? -11.312 0.668 26.469 1.00 94.38 204 LYS A O 1
ATOM 1682 N N . ARG A 1 205 ? -9.482 0.812 27.768 1.00 94.12 205 ARG A N 1
ATOM 1683 C CA . ARG A 1 205 ? -9.847 2.039 28.507 1.00 94.12 205 ARG A CA 1
ATOM 1684 C C . ARG A 1 205 ? -9.076 3.256 27.990 1.00 94.12 205 ARG A C 1
ATOM 1686 O O . ARG A 1 205 ? -8.029 3.104 27.371 1.00 94.12 205 ARG A O 1
ATOM 1693 N N . SER A 1 206 ? -9.571 4.459 28.273 1.00 94.44 206 SER A N 1
ATOM 1694 C CA . SER A 1 206 ? -8.824 5.698 28.013 1.00 94.44 206 SER A CA 1
ATOM 1695 C C . SER A 1 206 ? -7.433 5.671 28.662 1.00 94.44 206 SER A C 1
ATOM 1697 O O . SER A 1 206 ? -7.284 5.108 29.747 1.00 94.44 206 SER A O 1
ATOM 1699 N N . GLY A 1 207 ? -6.445 6.297 28.022 1.00 91.88 207 GLY A N 1
ATOM 1700 C CA . GLY A 1 207 ? -5.073 6.391 28.528 1.00 91.88 207 GLY A CA 1
ATOM 1701 C C . GLY A 1 207 ? -4.285 5.080 28.456 1.00 91.88 207 GLY A C 1
ATOM 1702 O O . GLY A 1 207 ? -3.255 4.952 29.109 1.00 91.88 207 GLY A O 1
ATOM 1703 N N . THR A 1 208 ? -4.770 4.092 27.700 1.00 92.75 208 THR A N 1
ATOM 1704 C CA . THR A 1 208 ? -4.063 2.822 27.468 1.00 92.75 208 THR A CA 1
ATOM 1705 C C . THR A 1 208 ? -3.440 2.780 26.067 1.00 92.75 208 THR A C 1
ATOM 1707 O O . THR A 1 208 ? -3.390 3.797 25.374 1.00 92.75 208 THR A O 1
ATOM 1710 N N . ARG A 1 209 ? -2.911 1.621 25.653 1.00 89.75 209 ARG A N 1
ATOM 1711 C CA . ARG A 1 209 ? -2.223 1.453 24.364 1.00 89.75 209 ARG A CA 1
ATOM 1712 C C . ARG A 1 209 ? -3.101 1.902 23.188 1.00 89.75 209 ARG A C 1
ATOM 1714 O O . ARG A 1 209 ? -4.271 1.533 23.118 1.00 89.75 209 ARG A O 1
ATOM 1721 N N . CYS A 1 210 ? -2.516 2.689 22.293 1.00 90.81 210 CYS A N 1
ATOM 1722 C CA . CYS A 1 210 ? -3.111 3.136 21.041 1.00 90.81 210 CYS A CA 1
ATOM 1723 C C . CYS A 1 210 ? -1.974 3.320 20.025 1.00 90.81 210 CYS A C 1
ATOM 1725 O O . CYS A 1 210 ? -1.074 4.114 20.300 1.00 90.81 210 CYS A O 1
ATOM 1727 N N . PRO A 1 211 ? -1.958 2.577 18.908 1.00 87.06 211 PRO A N 1
ATOM 1728 C CA . PRO A 1 211 ? -0.851 2.606 17.951 1.00 87.06 211 PRO A CA 1
ATOM 1729 C C . PRO A 1 211 ? -0.878 3.822 17.014 1.00 87.06 211 PRO A C 1
ATOM 1731 O O . PRO A 1 211 ? 0.119 4.104 16.360 1.00 87.06 211 PRO A O 1
ATOM 1734 N N . VAL A 1 212 ? -2.007 4.535 16.927 1.00 87.81 212 VAL A N 1
ATOM 1735 C CA . VAL A 1 212 ? -2.218 5.623 15.961 1.00 87.81 212 VAL A CA 1
ATOM 1736 C C . VAL A 1 212 ? -2.885 6.841 16.585 1.00 87.81 212 VAL A C 1
ATOM 1738 O O . VAL A 1 212 ? -3.589 6.731 17.588 1.00 87.81 212 VAL A O 1
ATOM 1741 N N . SER A 1 213 ? -2.667 8.009 15.978 1.00 88.88 213 SER A N 1
ATOM 1742 C CA . SER A 1 213 ? -3.291 9.280 16.366 1.00 88.88 213 SER A CA 1
ATOM 1743 C C . SER A 1 213 ? -4.725 9.414 15.865 1.00 88.88 213 SER A C 1
ATOM 1745 O O . SER A 1 213 ? -5.564 9.972 16.569 1.00 88.88 213 SER A O 1
ATOM 1747 N N . SER A 1 214 ? -5.013 8.884 14.680 1.00 90.25 214 SER A N 1
ATOM 1748 C CA . SER A 1 214 ? -6.317 8.945 14.028 1.00 90.25 214 SER A CA 1
ATOM 1749 C C . SER A 1 214 ? -6.538 7.720 13.137 1.00 90.25 214 SER A C 1
ATOM 1751 O O . SER A 1 214 ? -5.600 7.006 12.775 1.00 90.25 214 SER A O 1
ATOM 1753 N N . ILE A 1 215 ? -7.803 7.454 12.820 1.00 87.75 215 ILE A N 1
ATOM 1754 C CA . ILE A 1 215 ? -8.242 6.369 11.945 1.00 87.75 215 ILE A CA 1
ATOM 1755 C C . ILE A 1 215 ? -9.089 6.966 10.826 1.00 87.75 215 ILE A C 1
ATOM 1757 O O . ILE A 1 215 ? -10.164 7.505 11.083 1.00 87.75 215 ILE A O 1
ATOM 1761 N N . GLU A 1 216 ? -8.624 6.831 9.588 1.00 86.12 216 GLU A N 1
ATOM 1762 C CA . GLU A 1 216 ? -9.364 7.248 8.396 1.00 86.12 216 GLU A CA 1
ATOM 1763 C C . GLU A 1 216 ? -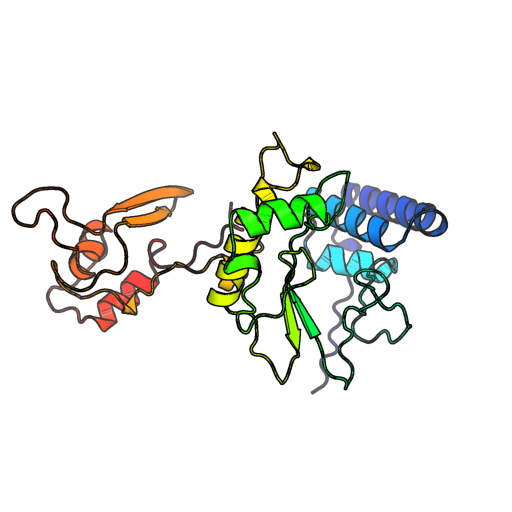10.178 6.079 7.828 1.00 86.12 216 GLU A C 1
ATOM 1765 O O . GLU A 1 216 ? -9.692 4.942 7.739 1.00 86.12 216 GLU A O 1
ATOM 1770 N N . TYR A 1 217 ? -11.433 6.339 7.462 1.00 85.50 217 TYR A N 1
ATOM 1771 C CA . TYR A 1 217 ? -12.315 5.346 6.847 1.00 85.50 217 TYR A CA 1
ATOM 1772 C C . TYR A 1 217 ? -13.432 5.993 6.026 1.00 85.50 217 TYR A C 1
ATOM 1774 O O . TYR A 1 217 ? -13.769 7.152 6.232 1.00 85.50 217 TYR A O 1
ATOM 1782 N N . LEU A 1 218 ? -14.019 5.232 5.101 1.00 82.69 218 LEU A N 1
ATOM 1783 C CA . LEU A 1 218 ? -15.219 5.646 4.371 1.00 82.69 218 LEU A CA 1
ATOM 1784 C C . LEU A 1 218 ? -16.464 5.210 5.147 1.00 82.69 218 LEU A C 1
ATOM 1786 O O . LEU A 1 218 ? -16.552 4.046 5.552 1.00 82.69 218 LEU A O 1
ATOM 1790 N N . ASN A 1 219 ? -17.419 6.117 5.351 1.00 85.44 219 ASN A N 1
ATOM 1791 C CA . ASN A 1 219 ? -18.724 5.774 5.924 1.00 85.44 219 ASN A CA 1
ATOM 1792 C C . ASN A 1 219 ? -19.609 5.029 4.902 1.00 85.44 219 ASN A C 1
ATOM 1794 O O . ASN A 1 219 ? -19.178 4.714 3.791 1.00 85.44 219 ASN A O 1
ATOM 1798 N N . ASP A 1 220 ? -20.855 4.729 5.274 1.00 85.94 220 ASP A N 1
ATOM 1799 C CA . ASP A 1 220 ? -21.800 4.037 4.388 1.00 85.94 220 ASP A CA 1
ATOM 1800 C C . ASP A 1 220 ? -22.212 4.852 3.149 1.00 85.94 220 ASP A C 1
ATOM 1802 O O . ASP A 1 220 ? -22.665 4.266 2.170 1.00 85.94 220 ASP A O 1
ATOM 1806 N N . ASN A 1 221 ? -21.971 6.166 3.151 1.00 87.88 221 ASN A N 1
ATOM 1807 C CA . ASN A 1 221 ? -22.206 7.072 2.024 1.00 87.88 221 ASN A CA 1
ATOM 1808 C C . ASN A 1 221 ? -20.946 7.303 1.165 1.00 87.88 221 ASN A C 1
ATOM 1810 O O . ASN A 1 221 ? -20.941 8.201 0.327 1.00 87.88 221 ASN A O 1
ATOM 1814 N N . ASN A 1 222 ? -19.872 6.528 1.371 1.00 80.62 222 ASN A N 1
ATOM 1815 C CA . ASN A 1 222 ? -18.561 6.716 0.733 1.00 80.62 222 ASN A CA 1
ATOM 1816 C C . ASN A 1 222 ? -17.903 8.082 1.011 1.00 80.62 222 ASN A C 1
ATOM 1818 O O . ASN A 1 222 ? -17.052 8.542 0.251 1.00 80.62 222 ASN A O 1
ATOM 1822 N N . GLU A 1 223 ? -18.233 8.719 2.131 1.00 84.06 223 GLU A N 1
ATOM 1823 C CA . GLU A 1 223 ? -17.576 9.950 2.566 1.00 84.06 223 GLU A CA 1
ATOM 1824 C C . GLU A 1 223 ? -16.411 9.618 3.498 1.00 84.06 223 GLU A C 1
ATOM 1826 O O . GLU A 1 223 ? -16.528 8.773 4.393 1.00 84.06 223 GLU A O 1
ATOM 1831 N N . MET A 1 224 ? -15.288 10.311 3.311 1.00 85.38 224 MET A N 1
ATOM 1832 C CA . MET A 1 224 ? -14.114 10.164 4.167 1.00 85.38 224 MET A CA 1
ATOM 1833 C C . MET A 1 224 ? -14.394 10.721 5.568 1.00 85.38 224 MET A C 1
ATOM 1835 O O . MET A 1 224 ? -14.831 11.859 5.728 1.00 85.38 224 MET A O 1
ATOM 1839 N N . GLN A 1 225 ? -14.146 9.891 6.577 1.00 91.06 225 GLN A N 1
ATOM 1840 C CA . GLN A 1 225 ? -14.289 10.190 7.995 1.00 91.06 225 GLN A CA 1
ATOM 1841 C C . GLN A 1 225 ? -12.953 9.996 8.704 1.00 91.06 225 GLN A C 1
ATOM 1843 O O . GLN A 1 225 ? -12.206 9.059 8.409 1.00 91.06 225 GLN A O 1
ATOM 1848 N N . ILE A 1 226 ? -12.693 10.851 9.692 1.00 90.69 226 ILE A N 1
ATOM 1849 C CA . ILE A 1 226 ? -11.501 10.788 10.538 1.00 90.69 226 ILE A CA 1
ATOM 1850 C C . ILE A 1 226 ? -11.946 10.586 11.982 1.00 90.69 226 ILE A C 1
ATOM 1852 O O . ILE A 1 226 ? -12.631 11.426 12.563 1.00 90.69 226 ILE A O 1
ATOM 1856 N N . LEU A 1 227 ? -11.541 9.466 12.574 1.00 91.81 227 LEU A N 1
ATOM 1857 C CA . LEU A 1 227 ? -11.738 9.175 13.986 1.00 91.81 227 LEU A CA 1
ATOM 1858 C C . LEU A 1 227 ? -10.456 9.499 14.758 1.00 91.81 227 LEU A C 1
ATOM 1860 O O . LEU A 1 227 ? -9.476 8.755 14.717 1.00 91.81 227 LEU A O 1
ATOM 1864 N N . GLU A 1 228 ? -10.485 10.594 15.508 1.00 93.88 228 GLU A N 1
ATOM 1865 C CA . GLU A 1 228 ? -9.406 10.989 16.415 1.00 93.88 228 GLU A CA 1
ATOM 1866 C C . GLU A 1 228 ? -9.241 9.962 17.540 1.00 93.88 228 GLU A C 1
ATOM 1868 O O . GLU A 1 228 ? -10.176 9.719 18.302 1.00 93.88 228 GLU A O 1
ATOM 1873 N N . CYS A 1 229 ? -8.051 9.389 17.703 1.00 93.81 229 CYS A N 1
ATOM 1874 C CA . CYS A 1 229 ? -7.770 8.391 18.738 1.00 93.81 229 CYS A CA 1
ATOM 1875 C C . CYS A 1 229 ? -7.309 9.005 20.066 1.00 93.81 229 CYS A C 1
ATOM 1877 O O . CYS A 1 229 ? -7.018 8.273 21.008 1.00 93.81 229 CYS A O 1
ATOM 1879 N N . TYR A 1 230 ? -7.270 10.333 20.180 1.00 95.88 230 TYR A N 1
ATOM 1880 C CA . TYR A 1 230 ? -6.920 11.058 21.402 1.00 95.88 230 TYR A CA 1
ATOM 1881 C C . TYR A 1 230 ? -8.000 12.083 21.751 1.00 95.88 230 TYR A C 1
ATOM 1883 O O . TYR A 1 230 ? -8.686 12.624 20.883 1.00 95.88 230 TYR A O 1
ATOM 1891 N N . TYR A 1 231 ? -8.189 12.348 23.044 1.00 94.38 231 TYR A N 1
ATOM 1892 C CA . TYR A 1 231 ? -9.116 13.391 23.480 1.00 94.38 231 TYR A CA 1
ATOM 1893 C C . TYR A 1 231 ? -8.539 14.773 23.157 1.00 94.38 231 TYR A C 1
ATOM 1895 O O . TYR A 1 231 ? -7.496 15.158 23.689 1.00 94.38 231 TYR A O 1
ATOM 1903 N N . GLN A 1 232 ? -9.250 15.538 22.331 1.00 93.56 232 GLN A N 1
ATOM 1904 C CA . GLN A 1 232 ? -8.833 16.883 21.918 1.00 93.56 232 GLN A CA 1
ATOM 1905 C C . GLN A 1 232 ? -9.141 17.956 22.980 1.00 93.56 232 GLN A C 1
ATOM 1907 O O . GLN A 1 232 ? -8.487 19.000 23.051 1.00 93.56 232 GLN A O 1
ATOM 1912 N N . SER A 1 233 ? -10.110 17.690 23.860 1.00 92.06 233 SER A N 1
ATOM 1913 C CA . SER A 1 233 ? -10.571 18.616 24.896 1.00 92.06 233 SER A CA 1
ATOM 1914 C C . SER A 1 233 ? -11.056 17.883 26.157 1.00 92.06 233 SER A C 1
ATOM 1916 O O . SER A 1 233 ? -11.130 16.652 26.203 1.00 92.06 233 SER A O 1
ATOM 1918 N N . GLY A 1 234 ? -11.360 18.651 27.209 1.00 92.88 234 GLY A N 1
ATOM 1919 C CA . GLY A 1 234 ? -11.886 18.136 28.475 1.00 92.88 234 GLY A CA 1
ATOM 1920 C C . GLY A 1 234 ? -10.823 17.575 29.435 1.00 92.88 234 GLY A C 1
ATOM 1921 O O . GLY A 1 234 ? -9.622 17.686 29.185 1.00 92.88 234 GLY A O 1
ATOM 1922 N N . PRO A 1 235 ? -11.250 16.950 30.549 1.00 91.62 235 PRO A N 1
ATOM 1923 C CA . PRO A 1 235 ? -10.357 16.495 31.622 1.00 91.62 235 PRO A CA 1
ATOM 1924 C C . PRO A 1 235 ? -9.414 15.355 31.209 1.00 91.62 235 PRO A C 1
ATOM 1926 O O . PRO A 1 235 ? -8.447 15.074 31.909 1.00 91.62 235 PRO A O 1
ATOM 1929 N N . LYS A 1 236 ? -9.683 14.697 30.075 1.00 92.25 236 LYS A N 1
ATOM 1930 C CA . LYS A 1 236 ? -8.841 13.636 29.507 1.00 92.25 236 LYS A CA 1
ATOM 1931 C C . LYS A 1 236 ? -7.982 14.107 28.329 1.00 92.25 236 LYS A C 1
ATOM 1933 O O . LYS A 1 236 ? -7.420 13.259 27.643 1.00 92.25 236 LYS A O 1
ATOM 1938 N N . LYS A 1 237 ? -7.887 15.417 28.063 1.00 94.31 237 LYS A N 1
ATOM 1939 C CA . LYS A 1 237 ? -7.139 15.959 26.917 1.00 94.31 237 LYS A CA 1
ATOM 1940 C C . LYS A 1 237 ? -5.732 15.354 26.819 1.00 94.31 237 LYS A C 1
ATOM 1942 O O . LYS A 1 237 ? -5.017 15.278 27.814 1.00 94.31 237 LYS A O 1
ATOM 1947 N N . GLY A 1 238 ? -5.350 14.923 25.618 1.00 91.25 238 GLY A N 1
ATOM 1948 C CA . GLY A 1 238 ? -4.052 14.300 25.340 1.00 91.25 238 GLY A CA 1
ATOM 1949 C C . GLY A 1 238 ? -3.938 12.829 25.754 1.00 91.25 238 GLY A C 1
ATOM 1950 O O . GLY A 1 238 ? -2.943 12.189 25.428 1.00 91.25 238 GLY A O 1
ATOM 1951 N N . GLN A 1 239 ? -4.942 12.254 26.422 1.00 95.25 239 GLN A N 1
ATOM 1952 C CA . GLN A 1 239 ? -4.999 10.810 26.650 1.00 95.25 239 GLN A CA 1
ATOM 1953 C C . GLN A 1 239 ? -5.571 10.098 25.423 1.00 95.25 239 GLN A C 1
ATOM 1955 O O . GLN A 1 239 ? -6.461 10.618 24.745 1.00 95.25 239 GLN A O 1
ATOM 1960 N N . SER A 1 240 ? -5.098 8.879 25.175 1.00 95.69 240 SER A N 1
ATOM 1961 C CA . SER A 1 240 ? -5.656 8.007 24.143 1.00 95.69 240 SER A CA 1
ATOM 1962 C C . SER A 1 240 ? -7.099 7.608 24.473 1.00 95.69 240 SER A C 1
ATOM 1964 O O . SER A 1 240 ? -7.479 7.410 25.635 1.00 95.69 240 SER A O 1
ATOM 1966 N N . LYS A 1 241 ? -7.921 7.453 23.441 1.00 94.81 241 LYS A N 1
ATOM 1967 C CA . LYS A 1 241 ? -9.225 6.801 23.505 1.00 94.81 241 LYS A CA 1
ATOM 1968 C C . LYS A 1 241 ? -8.981 5.290 23.456 1.00 94.81 241 LYS A C 1
ATOM 1970 O O . LYS A 1 241 ? -8.317 4.787 22.559 1.00 94.81 241 LYS A O 1
ATOM 1975 N N . GLY A 1 242 ? -9.495 4.562 24.445 1.00 93.81 242 GLY A N 1
ATOM 1976 C CA . GLY A 1 242 ? -9.524 3.098 24.377 1.00 93.81 242 GLY A CA 1
ATOM 1977 C C . GLY A 1 242 ? -10.653 2.616 23.468 1.00 93.81 242 GLY A C 1
ATOM 1978 O O . GLY A 1 242 ? -11.561 3.390 23.151 1.00 93.81 242 GLY A O 1
ATOM 1979 N N . LEU A 1 243 ? -10.653 1.325 23.125 1.00 95.25 243 LEU A N 1
ATOM 1980 C CA . LEU A 1 243 ? -11.677 0.727 22.258 1.00 95.25 243 LEU A CA 1
ATOM 1981 C C . LEU A 1 243 ? -13.108 0.955 22.759 1.00 95.25 243 LEU A C 1
ATOM 1983 O O . LEU A 1 243 ? -14.010 1.126 21.949 1.00 95.25 243 LEU A O 1
ATOM 1987 N N . LEU A 1 244 ? -13.330 1.007 24.077 1.00 95.00 244 LEU A N 1
ATOM 1988 C CA . LEU A 1 244 ? -14.662 1.280 24.622 1.00 95.00 244 LEU A CA 1
ATOM 1989 C C . LEU A 1 244 ? -15.152 2.692 24.266 1.00 95.00 244 LEU A C 1
ATOM 1991 O O . LEU A 1 244 ? -16.293 2.858 23.851 1.00 95.00 244 LEU A O 1
ATOM 1995 N N . SER A 1 245 ? -14.284 3.699 24.406 1.00 94.38 245 SER A N 1
ATOM 1996 C CA . SER A 1 245 ? -14.615 5.084 24.054 1.00 94.38 245 SER A CA 1
ATOM 1997 C C . SER A 1 245 ? -14.847 5.228 22.553 1.00 94.38 245 SER A C 1
ATOM 1999 O O . SER A 1 245 ? -15.785 5.902 22.147 1.00 94.38 245 SER A O 1
ATOM 2001 N N . ILE A 1 246 ? -14.014 4.562 21.748 1.00 94.75 246 ILE A N 1
ATOM 2002 C CA . ILE A 1 246 ? -14.153 4.537 20.291 1.00 94.75 246 ILE A CA 1
ATOM 2003 C C . ILE A 1 246 ? -15.483 3.889 19.884 1.00 94.75 246 ILE A C 1
ATOM 2005 O O . ILE A 1 246 ? -16.203 4.450 19.069 1.00 94.75 246 ILE A O 1
ATOM 2009 N N . ALA A 1 247 ? -15.852 2.748 20.475 1.00 95.19 247 ALA A N 1
ATOM 2010 C CA . ALA A 1 247 ? -17.120 2.082 20.175 1.00 95.19 247 ALA A CA 1
ATOM 2011 C C . ALA A 1 247 ? -18.333 2.973 20.485 1.00 95.19 247 ALA A C 1
ATOM 2013 O O . ALA A 1 247 ? -19.264 3.025 19.687 1.00 95.19 247 ALA A O 1
ATOM 2014 N N . MET A 1 248 ? -18.299 3.707 21.602 1.00 93.62 248 MET A N 1
ATOM 2015 C CA . MET A 1 248 ? -19.353 4.664 21.957 1.00 93.62 248 MET A CA 1
ATOM 2016 C C . MET A 1 248 ? -19.436 5.836 20.969 1.00 93.62 248 MET A C 1
ATOM 2018 O O . MET A 1 248 ? -20.533 6.243 20.605 1.00 93.62 248 MET A O 1
ATOM 2022 N N . GLU A 1 249 ? -18.296 6.367 20.522 1.00 93.81 249 GLU A N 1
ATOM 2023 C CA . GLU A 1 249 ? -18.229 7.467 19.546 1.00 93.81 249 GLU A CA 1
ATOM 2024 C C . GLU A 1 249 ? -18.723 7.051 18.158 1.00 93.81 249 GLU A C 1
ATOM 2026 O O . GLU A 1 249 ? -19.383 7.829 17.478 1.00 93.81 249 GLU A O 1
ATOM 2031 N N . LEU A 1 250 ? -18.482 5.795 17.779 1.00 93.50 250 LEU A N 1
ATOM 2032 C CA . LEU A 1 250 ? -19.026 5.182 16.566 1.00 93.50 250 LEU A CA 1
ATOM 2033 C C . LEU A 1 250 ? -20.503 4.766 16.706 1.00 93.50 250 LEU A C 1
ATOM 2035 O O . LEU A 1 250 ? -21.054 4.159 15.792 1.00 93.50 250 LEU A O 1
ATOM 2039 N N . GLY A 1 251 ? -21.150 5.045 17.844 1.00 93.00 251 GLY A N 1
ATOM 2040 C CA . GLY A 1 251 ? -22.557 4.713 18.077 1.00 93.00 251 GLY A CA 1
ATOM 2041 C C . GLY A 1 251 ? -22.844 3.212 18.183 1.00 93.00 251 GLY A C 1
ATOM 2042 O O . GLY A 1 251 ? -23.990 2.793 18.020 1.00 93.00 251 GLY A O 1
ATOM 2043 N N . LEU A 1 252 ? -21.830 2.383 18.447 1.00 92.38 252 LEU A N 1
ATOM 2044 C CA . LEU A 1 252 ? -22.012 0.940 18.573 1.00 92.38 252 LEU A CA 1
ATOM 2045 C C . LEU A 1 252 ? -22.670 0.593 19.917 1.00 92.38 252 LEU A C 1
ATOM 2047 O O . LEU A 1 252 ? -22.334 1.186 20.946 1.00 92.38 252 LEU A O 1
ATOM 2051 N N . PRO A 1 253 ? -23.576 -0.399 19.955 1.00 88.69 253 PRO A N 1
ATOM 2052 C CA . PRO A 1 253 ? -24.176 -0.851 21.201 1.00 88.69 253 PRO A CA 1
ATOM 2053 C C . PRO A 1 253 ? -23.135 -1.613 22.032 1.00 88.69 253 PRO A C 1
ATOM 2055 O O . PRO A 1 253 ? -22.777 -2.747 21.720 1.00 88.69 253 PRO A O 1
ATOM 2058 N N . VAL A 1 254 ? -22.641 -0.989 23.104 1.00 90.88 254 VAL A N 1
ATOM 2059 C CA . VAL A 1 254 ? -21.635 -1.572 24.006 1.00 90.88 254 VAL A CA 1
ATOM 2060 C C . VAL A 1 254 ? -22.174 -1.729 25.423 1.00 90.88 254 VAL A C 1
ATOM 2062 O O . VAL A 1 254 ? -22.608 -0.764 26.049 1.00 90.88 254 VAL A O 1
ATOM 2065 N N . ALA A 1 255 ? -22.103 -2.951 25.955 1.00 88.88 255 ALA A N 1
ATOM 2066 C CA . ALA A 1 255 ? -22.474 -3.233 27.337 1.00 88.88 255 ALA A CA 1
ATOM 2067 C C . ALA A 1 255 ? -21.424 -2.678 28.328 1.00 88.88 255 ALA A C 1
ATOM 2069 O O . ALA A 1 255 ? -20.227 -2.698 28.027 1.00 88.88 255 ALA A O 1
ATOM 2070 N N . PRO A 1 256 ? -21.812 -2.253 29.546 1.00 79.06 256 PRO A N 1
ATOM 2071 C CA . PRO A 1 256 ? -20.874 -1.706 30.536 1.00 79.06 256 PRO A CA 1
ATOM 2072 C C . PRO A 1 256 ? -19.765 -2.687 30.952 1.00 79.06 256 PRO A C 1
ATOM 2074 O O . PRO A 1 256 ? -18.651 -2.285 31.291 1.00 79.06 256 PRO A O 1
ATOM 2077 N N . ASN A 1 257 ? -20.071 -3.984 30.927 1.00 89.38 257 ASN A N 1
ATOM 2078 C CA . ASN A 1 257 ? -19.194 -5.081 31.328 1.00 89.38 257 ASN A CA 1
ATOM 2079 C C . ASN A 1 257 ? -18.531 -5.807 30.145 1.00 89.38 257 ASN A C 1
ATOM 2081 O O . ASN A 1 257 ? -17.844 -6.798 30.385 1.00 89.38 257 ASN A O 1
ATOM 2085 N N . ILE A 1 258 ? -18.680 -5.307 28.911 1.00 94.19 258 ILE A N 1
ATOM 2086 C CA . ILE A 1 258 ? -18.106 -5.927 27.707 1.00 94.19 258 ILE A CA 1
ATOM 2087 C C . ILE A 1 258 ? -16.611 -6.195 27.887 1.00 94.19 258 ILE A C 1
ATOM 2089 O O . ILE A 1 258 ? -15.884 -5.353 28.414 1.00 94.19 258 ILE A O 1
ATOM 2093 N N . THR A 1 259 ? -16.121 -7.355 27.483 1.00 94.88 259 THR A N 1
ATOM 2094 C CA . THR A 1 259 ? -14.701 -7.716 27.551 1.00 94.88 259 THR A CA 1
ATOM 2095 C C . THR A 1 259 ? -13.887 -7.018 26.453 1.00 94.88 259 THR A C 1
ATOM 2097 O O . THR A 1 259 ? -14.428 -6.398 25.537 1.00 94.88 259 THR A O 1
ATOM 2100 N N . LEU A 1 260 ? -12.552 -7.057 26.560 1.00 92.56 260 LEU A N 1
ATOM 2101 C CA . LEU A 1 260 ? -11.691 -6.514 25.502 1.00 92.56 260 LEU A CA 1
ATOM 2102 C C . LEU A 1 260 ? -11.842 -7.316 24.199 1.00 92.56 260 LEU A C 1
ATOM 2104 O O . LEU A 1 260 ? -11.861 -6.720 23.127 1.00 92.56 260 LEU A O 1
ATOM 2108 N N . ASP A 1 261 ? -11.991 -8.636 24.288 1.00 93.44 261 ASP A N 1
ATOM 2109 C CA . ASP A 1 261 ? -12.102 -9.498 23.109 1.00 93.44 261 ASP A CA 1
ATOM 2110 C C . ASP A 1 261 ? -13.448 -9.323 22.395 1.00 93.44 261 ASP A C 1
ATOM 2112 O O . ASP A 1 261 ? -13.484 -9.241 21.168 1.00 93.44 261 ASP A O 1
ATOM 2116 N N . GLU A 1 262 ? -14.544 -9.136 23.136 1.00 93.50 262 GLU A N 1
ATOM 2117 C CA . GLU A 1 262 ? -15.847 -8.778 22.554 1.00 93.50 262 GLU A CA 1
ATOM 2118 C C . GLU A 1 262 ? -15.817 -7.399 21.876 1.00 93.50 262 GLU A C 1
ATOM 2120 O O . GLU A 1 262 ? -16.357 -7.236 20.779 1.00 93.50 262 GLU A O 1
ATOM 2125 N N . LEU A 1 263 ? -15.138 -6.411 22.479 1.00 94.12 263 LEU A N 1
ATOM 2126 C CA . LEU A 1 263 ? -14.914 -5.100 21.854 1.00 94.12 263 LEU A CA 1
ATOM 2127 C C . LEU A 1 263 ? -14.146 -5.237 20.541 1.00 94.12 263 LEU A C 1
ATOM 2129 O O . LEU A 1 263 ? -14.577 -4.693 19.526 1.00 94.12 263 LEU A O 1
ATOM 2133 N N . LYS A 1 264 ? -13.038 -5.987 20.548 1.00 93.00 264 LYS A N 1
ATOM 2134 C CA . LYS A 1 264 ? -12.238 -6.256 19.348 1.00 93.00 264 LYS A CA 1
ATOM 2135 C C . LYS A 1 264 ? -13.069 -6.954 18.276 1.00 93.00 264 LYS A C 1
ATOM 2137 O O . LYS A 1 264 ? -13.043 -6.530 17.128 1.00 93.00 264 LYS A O 1
ATOM 2142 N N . SER A 1 265 ? -13.846 -7.972 18.643 1.00 91.81 265 SER A N 1
ATOM 2143 C CA . SER A 1 265 ? -14.710 -8.695 17.705 1.00 91.81 265 SER A CA 1
ATOM 2144 C C . SER A 1 265 ? -15.837 -7.834 17.130 1.00 91.81 265 SER A C 1
ATOM 2146 O O . SER A 1 265 ? -16.316 -8.122 16.033 1.00 91.81 265 SER A O 1
ATOM 2148 N N . THR A 1 266 ? -16.311 -6.837 17.874 1.00 91.94 266 THR A N 1
ATOM 2149 C CA . THR A 1 266 ? -17.369 -5.930 17.414 1.00 91.94 266 THR A CA 1
ATOM 2150 C C . THR A 1 266 ? -16.785 -4.886 16.470 1.00 91.94 266 THR A C 1
ATOM 2152 O O . THR A 1 266 ? -17.259 -4.714 15.350 1.00 91.94 266 THR A O 1
ATOM 2155 N N . LEU A 1 267 ? -15.708 -4.229 16.897 1.00 92.31 267 LEU A N 1
ATOM 2156 C CA . LEU A 1 267 ? -15.060 -3.166 16.140 1.00 92.31 267 LEU A CA 1
ATOM 2157 C C . LEU A 1 267 ? -14.346 -3.680 14.889 1.00 92.31 267 LEU A C 1
ATOM 2159 O O . LEU A 1 267 ? -14.341 -2.965 13.897 1.00 92.31 267 LEU A O 1
ATOM 2163 N N . SER A 1 268 ? -13.829 -4.914 14.869 1.00 90.00 268 SER A N 1
ATOM 2164 C CA . SER A 1 268 ? -13.218 -5.508 13.666 1.00 90.00 268 SER A CA 1
ATOM 2165 C C . SER A 1 268 ? -14.186 -5.638 12.483 1.00 90.00 268 SER A C 1
ATOM 2167 O O . SER A 1 268 ? -13.750 -5.746 11.339 1.00 90.00 268 SER A O 1
ATOM 2169 N N . LYS A 1 269 ? -15.499 -5.603 12.741 1.00 89.50 269 LYS A N 1
ATOM 2170 C CA . LYS A 1 269 ? -16.551 -5.594 11.713 1.00 89.50 269 LYS A CA 1
ATOM 2171 C C . LYS A 1 269 ? -16.893 -4.187 11.218 1.00 89.50 269 LYS A C 1
ATOM 2173 O O . LYS A 1 269 ? -17.609 -4.053 10.235 1.00 89.50 269 LYS A O 1
ATOM 2178 N N . HIS A 1 270 ? -16.418 -3.146 11.897 1.00 90.88 270 HIS A N 1
ATOM 2179 C CA . HIS A 1 270 ? -16.676 -1.761 11.531 1.00 90.88 270 HIS A CA 1
ATOM 2180 C C . HIS A 1 270 ? -15.674 -1.285 10.470 1.00 90.88 270 HIS A C 1
ATOM 2182 O O . HIS A 1 270 ? -14.482 -1.585 10.565 1.00 90.88 270 HIS A O 1
ATOM 2188 N N . ARG A 1 271 ? -16.117 -0.469 9.501 1.00 87.31 271 ARG A N 1
ATOM 2189 C CA . ARG A 1 271 ? -15.271 0.051 8.401 1.00 87.31 271 ARG A CA 1
ATOM 2190 C C . ARG A 1 271 ? -14.004 0.768 8.896 1.00 87.31 271 ARG A C 1
ATOM 2192 O O . ARG A 1 271 ? -12.940 0.662 8.292 1.00 87.31 271 ARG A O 1
ATOM 2199 N N . ALA A 1 272 ? -14.087 1.420 10.058 1.00 87.50 272 ALA A N 1
ATOM 2200 C CA . ALA A 1 272 ? -12.939 2.035 10.737 1.00 87.50 272 ALA A CA 1
ATOM 2201 C C . ALA A 1 272 ? -11.790 1.056 11.048 1.00 87.50 272 ALA A C 1
ATOM 2203 O O . ALA A 1 272 ? -10.634 1.463 11.053 1.00 87.50 272 ALA A O 1
ATOM 2204 N N . PHE A 1 273 ? -12.059 -0.238 11.231 1.00 86.38 273 PHE A N 1
ATOM 2205 C CA . PHE A 1 273 ? -11.041 -1.251 11.545 1.00 86.38 273 PHE A CA 1
ATOM 2206 C C . PHE A 1 273 ? -10.921 -2.349 10.483 1.00 86.38 273 PHE A C 1
ATOM 2208 O O . PHE A 1 273 ? -10.021 -3.180 10.572 1.00 86.38 273 PHE A O 1
ATOM 2215 N N . GLN A 1 274 ? -11.775 -2.337 9.459 1.00 80.50 274 GLN A N 1
ATOM 2216 C CA . GLN A 1 274 ? -11.601 -3.165 8.269 1.00 80.50 274 GLN A CA 1
ATOM 2217 C C . GLN A 1 274 ? -10.555 -2.551 7.333 1.00 80.50 274 GLN A C 1
ATOM 2219 O O . GLN A 1 274 ? -10.390 -1.328 7.282 1.00 80.50 274 GLN A O 1
ATOM 2224 N N . ASN A 1 275 ? -9.841 -3.399 6.593 1.00 62.72 275 ASN A N 1
ATOM 2225 C CA . ASN A 1 275 ? -8.982 -2.935 5.507 1.00 62.72 275 ASN A CA 1
ATOM 2226 C C . ASN A 1 275 ? -9.859 -2.288 4.430 1.00 62.72 275 ASN A C 1
ATOM 2228 O O . ASN A 1 275 ? -10.909 -2.822 4.072 1.00 62.72 275 ASN A O 1
ATOM 2232 N N . VAL A 1 276 ? -9.444 -1.122 3.939 1.00 52.81 276 VAL A N 1
ATOM 2233 C CA . VAL A 1 276 ? -10.187 -0.402 2.903 1.00 52.81 276 VAL A CA 1
ATOM 2234 C C . VAL A 1 276 ? -9.902 -1.099 1.574 1.00 52.81 276 VAL A C 1
ATOM 2236 O O . VAL A 1 276 ? -8.827 -0.919 1.009 1.00 52.81 276 VAL A O 1
ATOM 2239 N N . ASN A 1 277 ? -10.844 -1.903 1.077 1.00 42.28 277 ASN A N 1
ATOM 2240 C CA . ASN A 1 277 ? -10.826 -2.327 -0.323 1.00 42.28 277 ASN A CA 1
ATOM 2241 C C . ASN A 1 277 ? -11.181 -1.101 -1.168 1.00 42.28 277 ASN A C 1
ATOM 2243 O O . ASN A 1 277 ? -12.351 -0.736 -1.277 1.00 42.28 277 ASN A O 1
ATOM 2247 N N . LYS A 1 278 ? -10.174 -0.442 -1.747 1.00 42.31 278 LYS A N 1
ATOM 2248 C CA . LYS A 1 278 ? -10.382 0.723 -2.618 1.00 42.31 278 LYS A CA 1
ATOM 2249 C C . LYS A 1 278 ? -10.997 0.344 -3.973 1.00 42.31 278 LYS A C 1
ATOM 2251 O O . LYS A 1 278 ? -11.438 1.231 -4.683 1.00 42.31 278 LYS A O 1
ATOM 2256 N N . SER A 1 279 ? -11.106 -0.946 -4.315 1.00 30.80 279 SER A N 1
ATOM 2257 C CA . SER A 1 279 ? -11.805 -1.445 -5.521 1.00 30.80 279 SER A CA 1
ATOM 2258 C C . SER A 1 279 ? -13.336 -1.332 -5.508 1.00 30.80 279 SER A C 1
ATOM 2260 O O . SER A 1 279 ? -13.976 -1.854 -6.415 1.00 30.80 279 SER A O 1
ATOM 2262 N N . GLN A 1 280 ? -13.941 -0.728 -4.485 1.00 31.72 280 GLN A N 1
ATOM 2263 C CA . GLN A 1 280 ? -15.377 -0.403 -4.468 1.00 31.72 280 GLN A CA 1
ATOM 2264 C C . GLN A 1 280 ? -15.649 1.103 -4.656 1.00 31.72 280 GLN A C 1
ATOM 2266 O O . GLN A 1 280 ? -16.767 1.550 -4.394 1.00 31.72 280 GLN A O 1
ATOM 2271 N N . LEU A 1 281 ? -14.631 1.864 -5.079 1.00 37.19 281 LEU A N 1
ATOM 2272 C CA . LEU A 1 281 ? -14.743 3.248 -5.550 1.00 37.19 281 LEU A CA 1
ATOM 2273 C C . LEU A 1 281 ? -14.932 3.281 -7.068 1.00 37.19 281 LEU A C 1
ATOM 2275 O O . LEU A 1 281 ? -14.197 2.536 -7.755 1.00 37.19 281 LEU A O 1
#

Sequence (281 aa):
MDFSNDDEFDLNDLNFKDKMKISDIADIYELCKGYCNTRYLSVLIYLTLRDFNVSCRDTDAFLKSHDGLTFRSGDVRQRRWFIGDSAPFFSKGHGRSVMALDFLVQHPSSPFVHLNEREWMKAVEHYSDLLNDNDIRYGKYSATAFAHLGVDAYFDNSVILLQFERLSKLLKFKEEYQYHNIEILVDNATAHTAKNYSINDFGKRSGTRCPVSSIEYLNDNNEMQILECYYQSGPKKGQSKGLLSIAMELGLPVAPNITLDELKSTLSKHRAFQNVNKSQL

Secondary structure (DSSP, 8-state):
----------GGGS-HHHHHHHHHHHHHHHHHHTTS-HHHHHHHHHHHHHHTT--HHHHHHHHHHTT--S--TT------EEETTTEEEPP-SSS--EEEE--B---TT-SB-B--HHHHHHHHHH-GGGG---SSEEPTTBS-EEEEBTTBPP--HHHHHHHHHHHHHHHTT-GGGTTPPP-------HHHH--SS-GGG--SSTTS--S-SEEEEE-TTS-EEEEESB--SSTTTTSBPPHHHHHHHTT----TT--HHHHHHHHTTSTTTS---GGG-

Foldseek 3Di:
DDPPPPPQDPPVPDDPVVSVVLVVLLVVLVVCVVPDPLQVSLVVQLVVCVVVVNDPVVSVNSCVVSVSPPDDQPDPPPPFDDPPPDDGQDDPDPDFHKDKDFQADPDPPDRGQFDDPVLLVVLCVVVVCLPDPDVWDDDHRHLMTMDTPPPGDDDALVNVVVSVVSSVSSCVSRPSCVPPDDDGDDAQDCSVQPDPDALVQFAAAKQDGDPDQWFWFQDPVRDIDIGGQADCDDPRHRIGGGLNNVCVVVVHDDDPPDDSVNSSVRCCPPRSRDRDNPVVD

pLDDT: mean 72.07, std 19.05, range [29.19, 96.38]